Protein AF-A0A1Q6QEI1-F1 (afdb_monomer)

Foldseek 3Di:
DVVVVVVVVVVVVVVVVVVVVVQVVVLVVLLVVLLVVLVVLLVPQDAPPLLVVQSVVLSVQLNVQLVPQPGNVSNVVSSVSSSVSNVVSSVLQQLLPLAPPQDPPDPLRNLVSVCVSLVLADAPDSHHNQQQDFAFQLSLLLSLCVVVVNDDQPFAAQAPPQDPPDSSRSSVSVCVVLVLDDQPDSHHNRRRDFAFQLNNLLSVLSSCVSVVHDLPFFDDLPQAPCLVVRDPSSNSSVRSCVRLVLDDAPDSRHNRRGHTDGNSNSSSSVVSSVVSD

Mean predicted aligned error: 8.14 Å

Radius of gyration: 28.68 Å; Cα contacts (8 Å, |Δi|>4): 366; chains: 1; bounding box: 85×40×88 Å

Sequence (277 aa):
MAQYLADAQEAAKRAEEAQKAAEAAELGAAKFYALTELANYAASAACPEHQQEAMAEAVDAGKAAIEQAADKEAVLAALETAKEAIDAVVAAGCASERFTDVAPDAWYHEAIDYVLVHGLMEGTSATTFAPEAKMTRGQMVTVLYRMEQEPEITQESTFTDLEAGRYYEKAVHWAAANGIVQGRSDAIFDPNGFVTRQDLVTILFRYAGFKGYDVTARTDLSGYTDQAKLSGYATNAMSWAVAQGIVQGTTATTLAPGSYARRCELAKVFMEFLKQV

Secondary structure (DSSP, 8-state):
-HHHHHHHHHHHHHHHHHHHHHHHHHHHHHHHHHHHHHHHHHHHS---GGGHHHHHHHHHHHHHHHHH-SSHHHHHHHHHHHHHHHHHHHHHH-TTTT-TT--TTSTTHHHHHHHHHTTS---SSSS---TTSBPBHHHHHHHHHHHTT-----S----S---TT-TTHHHHHHHHHTTS---SSSS---TTSBPBHHHHHHHHHHHHHHHT---------TTSTTGGGS-GGGHHHHHHHHHTTSS--SBTTB--TTSBPBHHHHHHHHHHHHH--

Structure (mmCIF, N/CA/C/O backbone):
data_AF-A0A1Q6QEI1-F1
#
_entry.id   AF-A0A1Q6QEI1-F1
#
loop_
_atom_site.group_PDB
_atom_site.id
_atom_site.type_symbol
_atom_site.label_atom_id
_atom_site.label_alt_id
_atom_site.label_comp_id
_atom_site.label_asym_id
_atom_site.label_entity_id
_atom_site.label_seq_id
_atom_site.pdbx_PDB_ins_code
_atom_site.Cartn_x
_atom_site.Cartn_y
_atom_site.Cartn_z
_atom_site.occupancy
_atom_site.B_iso_or_equiv
_atom_site.auth_seq_id
_atom_site.auth_comp_id
_atom_site.auth_asym_id
_atom_site.auth_atom_id
_atom_site.pdbx_PDB_model_num
ATOM 1 N N . MET A 1 1 ? -57.562 -1.670 57.998 1.00 71.88 1 MET A N 1
ATOM 2 C CA . MET A 1 1 ? -56.105 -1.903 58.128 1.00 71.88 1 MET A CA 1
ATOM 3 C C . MET A 1 1 ? -55.577 -2.835 57.039 1.00 71.88 1 MET A C 1
ATOM 5 O O . MET A 1 1 ? -54.630 -2.450 56.378 1.00 71.88 1 MET A O 1
ATOM 9 N N . ALA A 1 2 ? -56.218 -3.985 56.779 1.00 80.81 2 ALA A N 1
ATOM 10 C CA . ALA A 1 2 ? -55.824 -4.894 55.689 1.00 80.81 2 ALA A CA 1
ATOM 11 C C . ALA A 1 2 ? -55.929 -4.275 54.276 1.00 80.81 2 ALA A C 1
ATOM 13 O O . ALA A 1 2 ? -54.985 -4.381 53.506 1.00 80.81 2 ALA A O 1
ATOM 14 N N . GLN A 1 3 ? -57.022 -3.560 53.972 1.00 83.50 3 GLN A N 1
ATOM 15 C CA . GLN A 1 3 ? -57.207 -2.870 52.681 1.00 83.50 3 GLN A CA 1
ATOM 16 C C . GLN A 1 3 ? -56.102 -1.833 52.413 1.00 83.50 3 GLN A C 1
ATOM 18 O O . GLN A 1 3 ? -55.479 -1.838 51.365 1.00 83.50 3 GLN A O 1
ATOM 23 N N . TYR A 1 4 ? -55.791 -1.016 53.423 1.00 83.56 4 TYR A N 1
ATOM 24 C CA . TYR A 1 4 ? -54.754 0.016 53.349 1.00 83.56 4 TYR A CA 1
ATOM 25 C C . TYR A 1 4 ? -53.353 -0.556 53.072 1.00 83.56 4 TYR A C 1
ATOM 27 O O . TYR A 1 4 ? -52.574 0.039 52.337 1.00 83.56 4 TYR A O 1
ATOM 35 N N . LEU A 1 5 ? -53.032 -1.720 53.648 1.00 86.19 5 LEU A N 1
ATOM 36 C CA . LEU A 1 5 ? -51.770 -2.418 53.387 1.00 86.19 5 LEU A CA 1
ATOM 37 C C . LEU A 1 5 ? -51.693 -2.954 51.949 1.00 86.19 5 LEU A C 1
ATOM 39 O O . LEU A 1 5 ? -50.640 -2.840 51.330 1.00 86.19 5 LEU A O 1
ATOM 43 N N . ALA A 1 6 ? -52.791 -3.497 51.417 1.00 89.56 6 ALA A N 1
ATOM 44 C CA . ALA A 1 6 ? -52.854 -3.984 50.039 1.00 89.56 6 ALA A CA 1
ATOM 45 C C . ALA A 1 6 ? -52.732 -2.835 49.020 1.00 89.56 6 ALA A C 1
ATOM 47 O O . ALA A 1 6 ? -51.921 -2.916 48.099 1.00 89.56 6 ALA A O 1
ATOM 48 N N . ASP A 1 7 ? -53.454 -1.733 49.243 1.00 91.44 7 ASP A N 1
ATOM 49 C CA . ASP A 1 7 ? -53.396 -0.543 48.386 1.00 91.44 7 ASP A CA 1
ATOM 50 C C . ASP A 1 7 ? -51.980 0.075 48.380 1.00 91.44 7 ASP A C 1
ATOM 52 O O . ASP A 1 7 ? -51.473 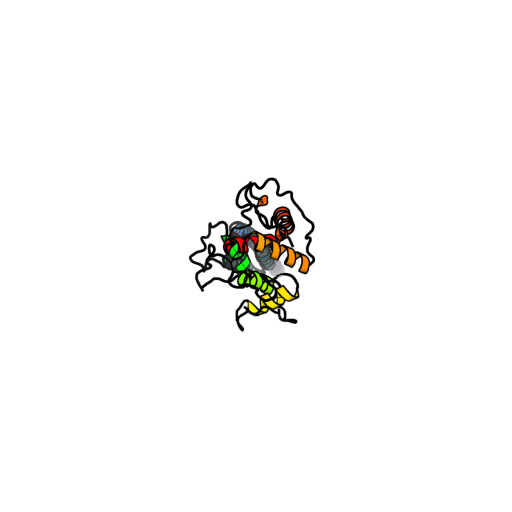0.490 47.336 1.00 91.44 7 ASP A O 1
ATOM 56 N N . ALA A 1 8 ? -51.298 0.085 49.534 1.00 87.62 8 ALA A N 1
ATOM 57 C CA . ALA A 1 8 ? -49.917 0.559 49.652 1.00 87.62 8 ALA A CA 1
ATOM 58 C C . ALA A 1 8 ? -48.906 -0.343 48.916 1.00 87.62 8 ALA A C 1
ATOM 60 O O . ALA A 1 8 ? -47.972 0.165 48.293 1.00 87.62 8 ALA A O 1
ATOM 61 N N . GLN A 1 9 ? -49.088 -1.668 48.952 1.00 91.12 9 GLN A N 1
ATOM 62 C CA . GLN A 1 9 ? -48.247 -2.617 48.211 1.00 91.12 9 GLN A CA 1
ATOM 63 C C . GLN A 1 9 ? -48.426 -2.478 46.695 1.00 91.12 9 GLN A C 1
ATOM 65 O O . GLN A 1 9 ? -47.446 -2.512 45.950 1.00 91.12 9 GLN A O 1
ATOM 70 N N . GLU A 1 10 ? -49.659 -2.283 46.229 1.00 91.06 10 GLU A N 1
ATOM 71 C CA . GLU A 1 10 ? -49.936 -2.095 44.807 1.00 91.06 10 GLU A CA 1
ATOM 72 C C . GLU A 1 10 ? -49.386 -0.758 44.286 1.00 91.06 10 GLU A C 1
ATOM 74 O O . GLU A 1 10 ? -48.797 -0.712 43.204 1.00 91.06 10 GLU A O 1
ATOM 79 N N . ALA A 1 11 ? -49.490 0.316 45.075 1.00 89.44 11 ALA A N 1
ATOM 80 C CA . ALA A 1 11 ? -48.872 1.601 44.753 1.00 89.44 11 ALA A CA 1
ATOM 81 C C . ALA A 1 11 ? -47.336 1.507 44.666 1.00 89.44 11 ALA A C 1
ATOM 83 O O . ALA A 1 11 ? -46.748 2.061 43.738 1.00 89.44 11 ALA A O 1
ATOM 84 N N . ALA A 1 12 ? -46.691 0.770 45.579 1.00 91.44 12 ALA A N 1
ATOM 85 C CA . ALA A 1 12 ? -45.245 0.543 45.547 1.00 91.44 12 ALA A CA 1
ATOM 86 C C . ALA A 1 12 ? -44.810 -0.232 44.291 1.00 91.44 12 ALA A C 1
ATOM 88 O O . ALA A 1 12 ? -43.854 0.163 43.627 1.00 91.44 12 ALA A O 1
ATOM 89 N N . LYS A 1 13 ? -45.556 -1.277 43.912 1.00 93.56 13 LYS A N 1
ATOM 90 C CA . LYS A 1 13 ? -45.292 -2.043 42.686 1.00 93.56 13 LYS A CA 1
ATOM 91 C C . LYS A 1 13 ? -45.408 -1.172 41.430 1.00 93.56 13 LYS A C 1
ATOM 93 O O . LYS A 1 13 ? -44.532 -1.214 40.574 1.00 93.56 13 LYS A O 1
ATOM 98 N N . ARG A 1 14 ? -46.456 -0.342 41.338 1.00 92.12 14 ARG A N 1
ATOM 99 C CA . ARG A 1 14 ? -46.635 0.596 40.213 1.00 92.12 14 ARG A CA 1
ATOM 100 C C . ARG A 1 14 ? -45.518 1.639 40.145 1.00 92.12 14 ARG A C 1
ATOM 102 O O . ARG A 1 14 ? -45.109 2.006 39.049 1.00 92.12 14 ARG A O 1
ATOM 109 N N . ALA A 1 15 ? -45.024 2.112 41.290 1.00 90.25 15 ALA A N 1
ATOM 110 C CA . ALA A 1 15 ? -43.899 3.044 41.340 1.00 90.25 15 ALA A CA 1
ATOM 111 C C . ALA A 1 15 ? -42.592 2.395 40.851 1.00 90.25 15 ALA A C 1
ATOM 113 O O . ALA A 1 15 ? -41.872 3.005 40.068 1.00 90.25 15 ALA A O 1
ATOM 114 N N . GLU A 1 16 ? -42.321 1.148 41.245 1.00 92.62 16 GLU A N 1
ATOM 115 C CA . GLU A 1 16 ? -41.161 0.383 40.768 1.00 92.62 16 GLU A CA 1
ATOM 116 C C . GLU A 1 16 ? -41.234 0.112 39.255 1.00 92.62 16 GLU A C 1
ATOM 118 O O . GLU A 1 16 ? -40.249 0.279 38.539 1.00 92.62 16 GLU A O 1
ATOM 123 N N . GLU A 1 17 ? -42.408 -0.267 38.741 1.00 92.75 17 GLU A N 1
ATOM 124 C CA . GLU A 1 17 ? -42.633 -0.456 37.302 1.00 92.75 17 GLU A CA 1
ATOM 125 C C . GLU A 1 17 ? -42.446 0.852 36.518 1.00 92.75 17 GLU A C 1
ATOM 127 O O . GLU A 1 17 ? -41.807 0.853 35.465 1.00 92.75 17 GLU A O 1
ATOM 132 N N . ALA A 1 18 ? -42.946 1.975 37.044 1.00 90.56 18 ALA A N 1
ATOM 133 C CA . ALA A 1 18 ? -42.763 3.292 36.439 1.00 90.56 18 ALA A CA 1
ATOM 134 C C . ALA A 1 18 ? -41.292 3.734 36.443 1.00 90.56 18 ALA A C 1
ATOM 136 O O . ALA A 1 18 ? -40.826 4.291 35.451 1.00 90.56 18 ALA A O 1
ATOM 137 N N . GLN A 1 19 ? -40.552 3.451 37.518 1.00 90.25 19 GLN A N 1
ATOM 138 C CA . GLN A 1 19 ? -39.117 3.717 37.588 1.00 90.25 19 GLN A CA 1
ATOM 139 C C . GLN A 1 19 ? -38.352 2.898 36.541 1.00 90.25 19 GLN A C 1
ATOM 141 O O . GLN A 1 19 ? -37.592 3.470 35.767 1.00 90.25 19 GLN A O 1
ATOM 146 N N . LYS A 1 20 ? -38.613 1.588 36.439 1.00 90.56 20 LYS A N 1
ATOM 147 C CA . LYS A 1 20 ? -37.989 0.728 35.415 1.00 90.56 20 LYS A CA 1
ATOM 148 C C . LYS A 1 20 ? -38.307 1.193 33.996 1.00 90.56 20 LYS A C 1
ATOM 150 O O . LYS A 1 20 ? -37.443 1.153 33.125 1.00 90.56 20 LYS A O 1
ATOM 155 N N . ALA A 1 21 ? -39.539 1.639 33.752 1.00 92.12 21 ALA A N 1
ATOM 156 C CA . ALA A 1 21 ? -39.932 2.190 32.460 1.00 92.12 21 ALA A CA 1
ATOM 157 C C . ALA A 1 21 ? -39.202 3.507 32.149 1.00 92.12 21 ALA A C 1
ATOM 159 O O . ALA A 1 21 ? -38.777 3.710 31.011 1.00 92.12 21 ALA A O 1
ATOM 160 N N . ALA A 1 22 ? -39.025 4.380 33.145 1.00 91.44 22 ALA A N 1
ATOM 161 C CA . ALA A 1 22 ? -38.260 5.615 33.001 1.00 91.44 22 ALA A CA 1
ATOM 162 C C . ALA A 1 22 ? -36.775 5.331 32.722 1.00 91.44 22 ALA A C 1
ATOM 164 O O . ALA A 1 22 ? -36.231 5.865 31.762 1.00 91.44 22 ALA A O 1
ATOM 165 N N . GLU A 1 23 ? -36.150 4.427 33.479 1.00 90.88 23 GLU A N 1
ATOM 166 C CA . GLU A 1 23 ? -34.756 4.007 33.280 1.00 90.88 23 GLU A CA 1
ATOM 167 C C . GLU A 1 23 ? -34.541 3.374 31.895 1.00 90.88 23 GLU A C 1
ATOM 169 O O . GLU A 1 23 ? -33.570 3.692 31.209 1.00 90.88 23 GLU A O 1
ATOM 174 N N . ALA A 1 24 ? -35.475 2.539 31.426 1.00 92.19 24 ALA A N 1
ATOM 175 C CA . ALA A 1 24 ? -35.419 1.961 30.083 1.00 92.19 24 ALA A CA 1
ATOM 176 C C . ALA A 1 24 ? -35.559 3.024 28.977 1.00 92.19 24 ALA A C 1
ATOM 178 O O . ALA A 1 24 ? -34.874 2.947 27.954 1.00 92.19 24 ALA A O 1
ATOM 179 N N . ALA A 1 25 ? -36.422 4.026 29.173 1.00 94.12 25 ALA A N 1
ATOM 180 C CA . ALA A 1 25 ? -36.576 5.138 28.237 1.00 94.12 25 ALA A CA 1
ATOM 181 C C . ALA A 1 25 ? -35.327 6.033 28.204 1.00 94.12 25 ALA A C 1
ATOM 183 O O . ALA A 1 25 ? -34.870 6.411 27.124 1.00 94.12 25 ALA A O 1
ATOM 184 N N . GLU A 1 26 ? -34.741 6.329 29.367 1.00 94.75 26 GLU A N 1
ATOM 185 C CA . GLU A 1 26 ? -33.483 7.071 29.472 1.00 94.75 26 GLU A CA 1
ATOM 186 C C . GLU A 1 26 ? -32.321 6.315 28.824 1.00 94.75 26 GLU A C 1
ATOM 188 O O . GLU A 1 26 ? -31.534 6.919 28.092 1.00 94.75 26 GLU A O 1
ATOM 193 N N . LEU A 1 27 ? -32.242 4.994 29.017 1.00 96.88 27 LEU A N 1
ATOM 194 C CA . LEU A 1 27 ? -31.254 4.148 28.351 1.00 96.88 27 LEU A CA 1
ATOM 195 C C . LEU A 1 27 ? -31.432 4.172 26.828 1.00 96.88 27 LEU A C 1
ATOM 197 O O . LEU A 1 27 ? -30.455 4.334 26.097 1.00 96.88 27 LEU A O 1
ATOM 201 N N . GLY A 1 28 ? -32.669 4.055 26.338 1.00 97.38 28 GLY A N 1
ATOM 202 C CA . GLY A 1 28 ? -32.974 4.155 24.909 1.00 97.38 28 GLY A CA 1
ATOM 203 C C . GLY A 1 28 ? -32.555 5.501 24.309 1.00 97.38 28 GLY A C 1
ATOM 204 O O . GLY A 1 28 ? -31.928 5.538 23.249 1.00 97.38 28 GLY A O 1
ATOM 205 N N . ALA A 1 29 ? -32.829 6.604 25.012 1.00 97.44 29 ALA A N 1
ATOM 206 C CA . ALA A 1 29 ? -32.411 7.942 24.599 1.00 97.44 29 ALA A CA 1
ATOM 207 C C . ALA A 1 29 ? -30.880 8.103 24.602 1.00 97.44 29 ALA A C 1
ATOM 209 O O . ALA A 1 29 ? -30.322 8.672 23.662 1.00 97.44 29 ALA A O 1
ATOM 210 N N . ALA A 1 30 ? -30.196 7.566 25.618 1.00 98.19 30 ALA A N 1
ATOM 211 C CA . ALA A 1 30 ? -28.738 7.584 25.698 1.00 98.19 30 ALA A CA 1
ATOM 212 C C . ALA A 1 30 ? -28.097 6.818 24.530 1.00 98.19 30 ALA A C 1
ATOM 214 O O . ALA A 1 30 ? -27.185 7.342 23.891 1.00 98.19 30 ALA A O 1
ATOM 215 N N . LYS A 1 31 ? -28.604 5.620 24.204 1.00 98.56 31 LYS A N 1
ATOM 216 C CA . LYS A 1 31 ? -28.128 4.823 23.060 1.00 98.56 31 LYS A CA 1
ATOM 217 C C . LYS A 1 31 ? -28.313 5.560 21.739 1.00 98.56 31 LYS A C 1
ATOM 219 O O . LYS A 1 31 ? -27.381 5.637 20.947 1.00 98.56 31 LYS A O 1
ATOM 224 N N . PHE A 1 32 ? -29.490 6.147 21.519 1.00 97.94 32 PHE A N 1
ATOM 225 C CA . PHE A 1 32 ? -29.770 6.911 20.302 1.00 97.94 32 PHE A CA 1
ATOM 226 C C . PHE A 1 32 ? -28.818 8.105 20.129 1.00 97.94 32 PHE A C 1
ATOM 228 O O . PHE A 1 32 ? -28.276 8.318 19.041 1.00 97.94 32 PHE A O 1
ATOM 235 N N . TYR A 1 33 ? -28.582 8.859 21.208 1.00 97.50 33 TYR A N 1
ATOM 236 C CA . TYR A 1 33 ? -27.612 9.952 21.209 1.00 97.50 33 TYR A CA 1
ATOM 237 C C . TYR A 1 33 ? -26.205 9.449 20.868 1.00 97.50 33 TYR A C 1
ATOM 239 O O . TYR A 1 33 ? -25.575 9.982 19.958 1.00 97.50 33 TYR A O 1
ATOM 247 N N . ALA A 1 34 ? -25.739 8.397 21.546 1.00 98.38 34 ALA A N 1
ATOM 248 C CA . ALA A 1 34 ? -24.397 7.861 21.350 1.00 98.38 34 ALA A CA 1
ATOM 249 C C . ALA A 1 34 ? -24.169 7.341 19.922 1.00 98.38 34 ALA A C 1
ATOM 251 O O . ALA A 1 34 ? -23.137 7.636 19.330 1.00 98.38 34 ALA A O 1
ATOM 252 N N . LEU A 1 35 ? -25.141 6.640 19.329 1.00 98.38 35 LEU A N 1
ATOM 253 C CA . LEU A 1 35 ? -25.048 6.182 17.936 1.00 98.38 35 LEU A CA 1
ATOM 254 C C . LEU A 1 35 ? -24.974 7.352 16.943 1.00 98.38 35 LEU A C 1
ATOM 256 O O . LEU A 1 35 ? -24.213 7.296 15.978 1.00 98.38 35 LEU A O 1
ATOM 260 N N . THR A 1 36 ? -25.742 8.419 17.185 1.00 97.62 36 THR A N 1
ATOM 261 C CA . THR A 1 36 ? -25.719 9.630 16.346 1.00 97.62 36 THR A CA 1
ATOM 262 C C . THR A 1 36 ? -24.375 10.347 16.450 1.00 97.62 36 THR A C 1
ATOM 264 O O . THR A 1 36 ? -23.789 10.735 15.442 1.00 97.62 36 THR A O 1
ATOM 267 N N . GLU A 1 37 ? -23.872 10.499 17.672 1.00 97.56 37 GLU A N 1
ATOM 268 C CA . GLU A 1 37 ? -22.582 11.123 17.949 1.00 97.56 37 GLU A CA 1
ATOM 269 C C . GLU A 1 37 ? -21.427 10.324 17.334 1.00 97.56 37 GLU A C 1
ATOM 271 O O . GLU A 1 37 ? -20.564 10.908 16.684 1.00 97.56 37 GLU A O 1
ATOM 276 N N . LEU A 1 38 ? -21.444 8.992 17.453 1.00 97.25 38 LEU A N 1
ATOM 277 C CA . LEU A 1 38 ? -20.453 8.116 16.828 1.00 97.25 38 LEU A CA 1
ATOM 278 C C . LEU A 1 38 ? -20.452 8.258 15.299 1.00 97.25 38 LEU A C 1
ATOM 280 O O . LEU A 1 38 ? -19.388 8.366 14.693 1.00 97.25 38 LEU A O 1
ATOM 284 N N . ALA A 1 39 ? -21.631 8.301 14.672 1.00 94.31 39 ALA A N 1
ATOM 285 C CA . ALA A 1 39 ? -21.745 8.476 13.226 1.00 94.31 39 ALA A CA 1
ATOM 286 C C . ALA A 1 39 ? -21.184 9.830 12.757 1.00 94.31 39 ALA A C 1
ATOM 288 O O . ALA A 1 39 ? -20.455 9.884 11.768 1.00 94.31 39 ALA A O 1
ATOM 289 N N . ASN A 1 40 ? -21.483 10.914 13.480 1.00 93.06 40 ASN A N 1
ATOM 290 C CA . ASN A 1 40 ? -20.940 12.240 13.178 1.00 93.06 40 ASN A CA 1
ATOM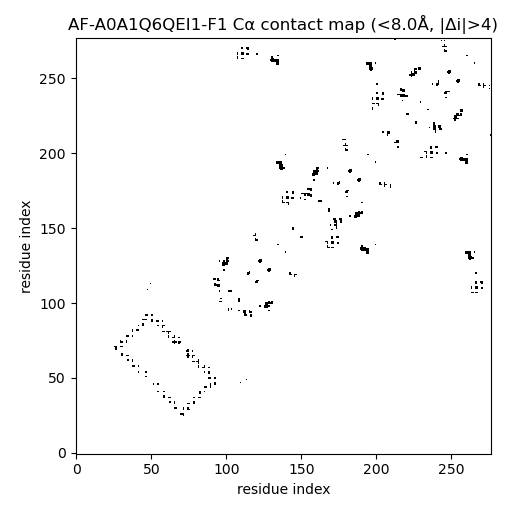 291 C C . ASN A 1 40 ? -19.421 12.287 13.364 1.00 93.06 40 ASN A C 1
ATOM 293 O O . ASN A 1 40 ? -18.714 12.851 12.530 1.00 93.06 40 ASN A O 1
ATOM 297 N N . TYR A 1 41 ? -18.927 11.678 14.441 1.00 92.44 41 TYR A N 1
ATOM 298 C CA . TYR A 1 41 ? -17.505 11.619 14.744 1.00 92.44 41 TYR A CA 1
ATOM 299 C C . TYR A 1 41 ? -16.736 10.881 13.641 1.00 92.44 41 TYR A C 1
ATOM 301 O O . TYR A 1 41 ? -15.808 11.445 13.061 1.00 92.44 41 TYR A O 1
ATOM 309 N N . ALA A 1 42 ? -17.199 9.689 13.253 1.00 88.88 42 ALA A N 1
ATOM 310 C CA . ALA A 1 42 ? -16.624 8.917 12.153 1.00 88.88 42 ALA A CA 1
ATOM 311 C C . ALA A 1 42 ? -16.661 9.670 10.812 1.00 88.88 42 ALA A C 1
ATOM 313 O O . ALA A 1 42 ? -15.694 9.634 10.061 1.00 88.88 42 ALA A O 1
ATOM 314 N N . ALA A 1 43 ? -17.745 10.398 10.520 1.00 86.12 43 ALA A N 1
ATOM 315 C CA . ALA A 1 43 ? -17.852 11.201 9.299 1.00 86.12 43 ALA A CA 1
ATOM 316 C C . ALA A 1 43 ? -16.903 12.414 9.279 1.00 86.12 43 ALA A C 1
ATOM 318 O O . ALA A 1 43 ? -16.558 12.906 8.205 1.00 86.12 43 ALA A O 1
ATOM 319 N N . SER A 1 44 ? -16.505 12.918 10.451 1.00 80.25 44 SER A N 1
ATOM 320 C CA . SER A 1 44 ? -15.549 14.024 10.580 1.00 80.25 44 SER A CA 1
ATOM 321 C C . SER A 1 44 ? -14.085 13.578 10.542 1.00 80.25 44 SER A C 1
ATOM 323 O O . SER A 1 44 ? -13.208 14.394 10.255 1.00 80.25 44 SER A O 1
ATOM 325 N N . ALA A 1 45 ? -13.821 12.295 10.802 1.00 79.06 45 ALA A N 1
ATOM 326 C CA . ALA A 1 45 ? -12.491 11.717 10.729 1.00 79.06 45 ALA A CA 1
ATOM 327 C C . ALA A 1 45 ? -12.043 11.612 9.263 1.00 79.06 45 ALA A C 1
ATOM 329 O O . ALA A 1 45 ? -12.669 10.935 8.444 1.00 79.06 45 ALA A O 1
ATOM 330 N N . ALA A 1 46 ? -10.945 12.287 8.917 1.00 69.31 46 ALA A N 1
ATOM 331 C CA . ALA A 1 46 ? -10.326 12.136 7.607 1.00 69.31 46 ALA A CA 1
ATOM 332 C C . ALA A 1 46 ? -9.710 10.733 7.509 1.00 69.31 46 ALA A C 1
ATOM 334 O O . ALA A 1 46 ? -8.682 10.458 8.121 1.00 69.31 46 ALA A O 1
ATOM 335 N N . CYS A 1 47 ? -10.360 9.850 6.755 1.00 65.25 47 CYS A N 1
ATOM 336 C CA . CYS A 1 47 ? -9.949 8.464 6.578 1.00 65.25 47 CYS A CA 1
ATOM 337 C C . CYS A 1 47 ? -9.573 8.238 5.103 1.00 65.25 47 CYS A C 1
ATOM 339 O O . CYS A 1 47 ? -10.465 8.268 4.245 1.00 65.25 47 CYS A O 1
ATOM 341 N N . PRO A 1 48 ? -8.278 8.074 4.775 1.00 67.81 48 PRO A N 1
ATOM 342 C CA . PRO A 1 48 ? -7.846 7.723 3.425 1.00 67.81 48 PRO A CA 1
ATOM 343 C C . PRO A 1 48 ? -8.506 6.427 2.935 1.00 67.81 48 PRO A C 1
ATOM 345 O O . PRO A 1 48 ? -8.928 5.592 3.736 1.00 67.81 48 PRO A O 1
ATOM 348 N N . GLU A 1 49 ? -8.574 6.219 1.617 1.00 68.38 49 GLU A N 1
ATOM 349 C CA . GLU A 1 49 ? -9.334 5.101 1.031 1.00 68.38 49 GLU A CA 1
ATOM 350 C C . GLU A 1 49 ? -8.879 3.741 1.576 1.00 68.38 49 GLU A C 1
ATOM 352 O O . GLU A 1 49 ? -9.690 2.876 1.894 1.00 68.38 49 GLU A O 1
ATOM 357 N N . HIS A 1 50 ? -7.572 3.591 1.783 1.00 67.25 50 HIS A N 1
ATOM 358 C CA . HIS A 1 50 ? -6.961 2.367 2.290 1.00 67.25 50 HIS A CA 1
ATOM 359 C C . HIS A 1 50 ? -7.299 2.017 3.743 1.00 67.25 50 HIS A C 1
ATOM 361 O O . HIS A 1 50 ? -6.939 0.942 4.211 1.00 67.25 50 HIS A O 1
ATOM 367 N N . GLN A 1 51 ? -7.963 2.920 4.460 1.00 72.38 51 GLN A N 1
ATOM 368 C CA . GLN A 1 51 ? -8.372 2.735 5.845 1.00 72.38 51 GLN A CA 1
ATOM 369 C C . GLN A 1 51 ? -9.885 2.636 6.016 1.00 72.38 51 GLN A C 1
ATOM 371 O O . GLN A 1 51 ? -10.362 2.464 7.136 1.00 72.38 51 GLN A O 1
ATOM 376 N N . GLN A 1 52 ? -10.652 2.732 4.926 1.00 77.88 52 GLN A N 1
ATOM 377 C CA . GLN A 1 52 ? -12.113 2.704 4.987 1.00 77.88 52 GLN A CA 1
ATOM 378 C C . GLN A 1 52 ? -12.641 1.406 5.599 1.00 77.88 52 GLN A C 1
ATOM 380 O O . GLN A 1 52 ? -13.606 1.454 6.356 1.00 77.88 52 GLN A O 1
ATOM 385 N N . GLU A 1 53 ? -11.993 0.271 5.323 1.00 81.81 53 GLU A N 1
ATOM 386 C CA . GLU A 1 53 ? -12.364 -1.022 5.906 1.00 81.81 53 GLU A CA 1
ATOM 387 C C . GLU A 1 53 ? -12.116 -1.043 7.421 1.00 81.81 53 GLU A C 1
ATOM 389 O O . GLU A 1 53 ? -13.052 -1.255 8.187 1.00 81.81 53 GLU A O 1
ATOM 394 N N . ALA A 1 54 ? -10.906 -0.692 7.870 1.00 83.50 54 ALA A N 1
ATOM 395 C CA . ALA A 1 54 ? -10.576 -0.611 9.297 1.00 83.50 54 ALA A CA 1
ATOM 396 C C . ALA A 1 54 ? -11.456 0.406 10.052 1.00 83.50 54 ALA A C 1
ATOM 398 O O . ALA A 1 54 ? -11.857 0.176 11.193 1.00 83.50 54 ALA A O 1
ATOM 399 N N . MET A 1 55 ? -11.799 1.525 9.409 1.00 89.00 55 MET A N 1
ATOM 400 C CA . MET A 1 55 ? -12.723 2.521 9.950 1.00 89.00 55 MET A CA 1
ATOM 401 C C . MET A 1 55 ? -14.140 1.960 10.076 1.00 89.00 55 MET A C 1
ATOM 403 O O . MET A 1 55 ? -14.786 2.154 11.105 1.00 89.00 55 MET A O 1
ATOM 407 N N . ALA A 1 56 ? -14.630 1.255 9.053 1.00 90.56 56 ALA A N 1
ATOM 408 C CA . ALA A 1 56 ? -15.942 0.621 9.087 1.00 90.56 56 ALA A CA 1
ATOM 409 C C . ALA A 1 56 ? -16.023 -0.424 10.210 1.00 90.56 56 ALA A C 1
ATOM 411 O O . ALA A 1 56 ? -16.982 -0.410 10.980 1.00 90.56 56 ALA A O 1
ATOM 412 N N . GLU A 1 57 ? -14.988 -1.253 10.368 1.00 91.00 57 GLU A N 1
ATOM 413 C CA . GLU A 1 57 ? -14.893 -2.228 11.457 1.00 91.00 57 GLU A CA 1
ATOM 414 C C . GLU A 1 57 ? -14.909 -1.562 12.840 1.00 91.00 57 GLU A C 1
ATOM 416 O O . GLU A 1 57 ? -15.670 -1.983 13.715 1.00 91.00 57 GLU A O 1
ATOM 421 N N . ALA A 1 58 ? -14.128 -0.494 13.042 1.00 93.19 58 ALA A N 1
ATOM 422 C CA . ALA A 1 58 ? -14.101 0.247 14.304 1.00 93.19 58 ALA A CA 1
ATOM 423 C C . ALA A 1 58 ? -15.467 0.878 14.633 1.00 93.19 58 ALA A C 1
ATOM 425 O O . ALA A 1 58 ? -15.949 0.789 15.767 1.00 93.19 58 ALA A O 1
ATOM 426 N N . VAL A 1 59 ? -16.125 1.471 13.633 1.00 95.25 59 VAL A N 1
ATOM 427 C CA . VAL A 1 59 ? -17.462 2.062 13.775 1.00 95.25 59 VAL A CA 1
ATOM 428 C C . VAL A 1 59 ? -18.506 0.996 14.103 1.00 95.25 59 VAL A C 1
ATOM 430 O O . VAL A 1 59 ? -19.327 1.202 14.998 1.00 95.25 59 VAL A O 1
ATOM 433 N N . ASP A 1 60 ? -18.494 -0.142 13.411 1.00 97.31 60 ASP A N 1
ATOM 434 C CA . ASP A 1 60 ? -19.472 -1.208 13.629 1.00 97.31 60 ASP A CA 1
ATOM 435 C C . ASP A 1 60 ? -19.272 -1.904 14.981 1.00 97.31 60 ASP A C 1
ATOM 437 O O . ASP A 1 60 ? -20.253 -2.166 15.685 1.00 97.31 60 ASP A O 1
ATOM 441 N N . ALA A 1 61 ? -18.023 -2.094 15.415 1.00 96.50 61 ALA A N 1
ATOM 442 C CA . ALA A 1 61 ? -17.713 -2.544 16.769 1.00 96.50 61 ALA A CA 1
ATOM 443 C C . ALA A 1 61 ? -18.238 -1.559 17.831 1.00 96.50 61 ALA A C 1
ATOM 445 O O . ALA A 1 61 ? -18.863 -1.973 18.811 1.00 96.50 61 ALA A O 1
ATOM 446 N N . GLY A 1 62 ? -18.054 -0.251 17.613 1.00 97.81 62 GLY A N 1
ATOM 447 C CA . GLY A 1 62 ? -18.565 0.799 18.495 1.00 97.81 62 GLY A CA 1
ATOM 448 C C . GLY A 1 62 ? -20.093 0.811 18.598 1.00 97.81 62 GLY A C 1
ATOM 449 O O . GLY A 1 62 ? -20.642 0.856 19.703 1.00 97.81 62 GLY A O 1
ATOM 450 N N . LYS A 1 63 ? -20.798 0.694 17.464 1.00 98.25 63 LYS A N 1
ATOM 451 C CA . LYS A 1 63 ? -22.267 0.574 17.441 1.00 98.25 63 LYS A CA 1
ATOM 452 C C . LYS A 1 63 ? -22.734 -0.641 18.239 1.00 98.25 63 LYS A C 1
ATOM 454 O O . LYS A 1 63 ? -23.613 -0.506 19.088 1.00 98.25 63 LYS A O 1
ATOM 459 N N . ALA A 1 64 ? -22.116 -1.802 18.013 1.00 98.25 64 ALA A N 1
ATOM 460 C CA . ALA A 1 64 ? -22.461 -3.030 18.721 1.00 98.25 64 ALA A CA 1
ATOM 461 C C . ALA A 1 64 ? -22.264 -2.893 20.243 1.00 98.25 64 ALA A C 1
ATOM 463 O O . ALA A 1 64 ? -23.117 -3.334 21.015 1.00 98.25 64 ALA A O 1
ATOM 464 N N . ALA A 1 65 ? -21.184 -2.240 20.687 1.00 98.19 65 ALA A N 1
ATOM 465 C CA . ALA A 1 65 ? -20.931 -1.987 22.106 1.00 98.19 65 ALA A CA 1
ATOM 466 C C . ALA A 1 65 ? -21.984 -1.050 22.733 1.00 98.19 65 ALA A C 1
ATOM 468 O O . ALA A 1 65 ? -22.505 -1.342 23.812 1.00 98.19 65 ALA A O 1
ATOM 469 N N . ILE A 1 66 ? -22.359 0.034 22.041 1.00 98.44 66 ILE A N 1
ATOM 470 C CA . ILE A 1 66 ? -23.413 0.964 22.485 1.00 98.44 66 ILE A CA 1
ATOM 471 C C . ILE A 1 66 ? -24.766 0.248 22.598 1.00 98.44 66 ILE A C 1
ATOM 473 O O . ILE A 1 66 ? -25.503 0.436 23.570 1.00 98.44 66 ILE A O 1
ATOM 477 N N . GLU A 1 67 ? -25.103 -0.602 21.628 1.00 97.69 67 GLU A N 1
ATOM 478 C CA . GLU A 1 67 ? -26.349 -1.372 21.639 1.00 97.69 67 GLU A CA 1
ATOM 479 C C . GLU A 1 67 ? -26.403 -2.384 22.792 1.00 97.69 67 GLU A C 1
ATOM 481 O O . GLU A 1 67 ? -27.467 -2.568 23.392 1.00 97.69 67 GLU A O 1
ATOM 486 N N . GLN A 1 68 ? -25.269 -2.988 23.154 1.00 97.56 68 GLN A N 1
ATOM 487 C CA . GLN A 1 68 ? -25.164 -3.977 24.234 1.00 97.56 68 GLN A CA 1
ATOM 488 C C . GLN A 1 68 ? -25.079 -3.369 25.642 1.00 97.56 68 GLN A C 1
ATOM 490 O O . GLN A 1 68 ? -25.319 -4.078 26.620 1.00 97.56 68 GLN A O 1
ATOM 495 N N . ALA A 1 69 ? -24.783 -2.074 25.773 1.00 98.00 69 ALA A N 1
ATOM 496 C CA . ALA A 1 69 ? -24.649 -1.410 27.068 1.00 98.00 69 ALA A CA 1
ATOM 497 C C . ALA A 1 69 ? -25.920 -1.538 27.938 1.00 98.00 69 ALA A C 1
ATOM 499 O O . ALA A 1 69 ? -27.047 -1.327 27.470 1.00 98.00 69 ALA A O 1
ATOM 500 N N . ALA A 1 70 ? -25.730 -1.892 29.213 1.00 96.31 70 ALA A N 1
ATOM 501 C CA . ALA A 1 70 ? -26.811 -2.203 30.154 1.00 96.31 70 ALA A CA 1
ATOM 502 C C . ALA A 1 70 ? -27.411 -0.964 30.837 1.00 96.31 70 ALA A C 1
ATOM 504 O O . ALA A 1 70 ? -28.553 -1.000 31.290 1.00 96.31 70 ALA A O 1
ATOM 505 N N . ASP A 1 71 ? -26.653 0.128 30.891 1.00 95.94 71 ASP A N 1
ATOM 506 C CA . ASP A 1 71 ? -27.031 1.377 31.537 1.00 95.94 71 ASP A CA 1
ATOM 507 C C . ASP A 1 71 ? -26.389 2.576 30.821 1.00 95.94 71 ASP A C 1
ATOM 509 O O . ASP A 1 71 ? -25.604 2.437 29.878 1.00 95.94 71 ASP A O 1
ATOM 513 N N . LYS A 1 72 ? -26.770 3.783 31.244 1.00 96.12 72 LYS A N 1
ATOM 514 C CA . LYS A 1 72 ? -26.314 5.036 30.634 1.00 96.12 72 LYS A CA 1
ATOM 515 C C . LYS A 1 72 ? -24.803 5.245 30.769 1.00 96.12 72 LYS A C 1
ATOM 517 O O . LYS A 1 72 ? -24.199 5.825 29.871 1.00 96.12 72 LYS A O 1
ATOM 522 N N . GLU A 1 73 ? -24.208 4.815 31.875 1.00 96.38 73 GLU A N 1
ATOM 523 C CA . GLU A 1 73 ? -22.772 4.964 32.112 1.00 96.38 73 GLU A CA 1
ATOM 524 C C . GLU A 1 73 ? -21.987 4.077 31.140 1.00 96.38 73 GLU A C 1
ATOM 526 O O . GLU A 1 73 ? -21.085 4.559 30.456 1.00 96.38 73 GLU A O 1
ATOM 531 N N . ALA A 1 74 ? -22.423 2.828 30.970 1.00 97.81 74 ALA A N 1
ATOM 532 C CA . ALA A 1 74 ? -21.879 1.899 29.991 1.00 97.81 74 ALA A CA 1
ATOM 533 C C . ALA A 1 74 ? -22.048 2.399 28.545 1.00 97.81 74 ALA A C 1
ATOM 535 O O . ALA A 1 74 ? -21.150 2.199 27.731 1.00 97.81 74 ALA A O 1
ATOM 536 N N . VAL A 1 75 ? -23.153 3.083 28.214 1.00 98.56 75 VAL A N 1
ATOM 537 C CA . VAL A 1 75 ? -23.338 3.704 26.886 1.00 98.56 75 VAL A CA 1
ATOM 538 C C . VAL A 1 75 ? -22.287 4.783 26.626 1.00 98.56 75 VAL A C 1
ATOM 540 O O . VAL A 1 75 ? -21.704 4.819 25.544 1.00 98.56 75 VAL A O 1
ATOM 543 N N . LEU A 1 76 ? -22.041 5.664 27.600 1.00 97.50 76 LEU A N 1
ATOM 544 C CA . LEU A 1 76 ? -21.050 6.734 27.459 1.00 97.50 76 LEU A CA 1
ATOM 545 C C . LEU A 1 76 ? -19.627 6.171 27.389 1.00 97.50 76 LEU A C 1
ATOM 547 O O . LEU A 1 76 ? -18.848 6.611 26.550 1.00 97.50 76 LEU A O 1
ATOM 551 N N . ALA A 1 77 ? -19.310 5.162 28.202 1.00 98.00 77 ALA A N 1
ATOM 552 C CA . ALA A 1 77 ? -18.026 4.471 28.134 1.00 98.00 77 ALA A CA 1
ATOM 553 C C . ALA A 1 77 ? -17.811 3.799 26.766 1.00 98.00 77 ALA A C 1
ATOM 555 O O . ALA A 1 77 ? -16.751 3.957 26.167 1.00 98.00 77 ALA A O 1
ATOM 556 N N . ALA A 1 78 ? -18.831 3.112 26.235 1.00 98.38 78 ALA A N 1
ATOM 557 C CA . ALA A 1 78 ? -18.768 2.488 24.914 1.00 98.38 78 ALA A CA 1
ATOM 558 C C . ALA A 1 78 ? -18.559 3.516 23.789 1.00 98.38 78 ALA A C 1
ATOM 560 O O . ALA A 1 78 ? -17.805 3.250 22.855 1.00 98.38 78 ALA A O 1
ATOM 561 N N . LEU A 1 79 ? -19.191 4.692 23.885 1.00 98.12 79 LEU A N 1
ATOM 562 C CA . LEU A 1 79 ? -18.982 5.786 22.937 1.00 98.12 79 LEU A CA 1
ATOM 563 C C . LEU A 1 79 ? -17.537 6.299 22.960 1.00 98.12 79 LEU A C 1
ATOM 565 O O . LEU A 1 79 ? -16.948 6.457 21.895 1.00 98.12 79 LEU A O 1
ATOM 569 N N . GLU A 1 80 ? -16.965 6.548 24.139 1.00 97.62 80 GLU A N 1
ATOM 570 C CA . GLU A 1 80 ? -15.579 7.025 24.244 1.00 97.62 80 GLU A CA 1
ATOM 571 C C . GLU A 1 80 ? -14.582 5.980 23.730 1.00 97.62 80 GLU A C 1
ATOM 573 O O . GLU A 1 80 ? -13.729 6.304 22.910 1.00 97.62 80 GLU A O 1
ATOM 578 N N . THR A 1 81 ? -14.750 4.702 24.085 1.00 97.44 81 THR A N 1
ATOM 579 C CA . THR A 1 81 ? -13.918 3.620 23.529 1.00 97.44 81 THR A CA 1
ATOM 580 C C . THR A 1 81 ? -14.031 3.525 22.005 1.00 97.44 81 THR A C 1
ATOM 582 O O . THR A 1 81 ? -13.035 3.292 21.323 1.00 97.44 81 THR A O 1
ATOM 585 N N . ALA A 1 82 ? -15.227 3.723 21.442 1.00 97.25 82 ALA A N 1
ATOM 586 C CA . ALA A 1 82 ? -15.411 3.733 19.993 1.00 97.25 82 ALA A CA 1
ATOM 587 C C . ALA A 1 82 ? -14.690 4.917 19.322 1.00 97.25 82 ALA A C 1
ATOM 589 O O . ALA A 1 82 ? -14.102 4.743 18.255 1.00 97.25 82 ALA A O 1
ATOM 590 N N . LYS A 1 83 ? -14.692 6.101 19.949 1.00 96.38 83 LYS A N 1
ATOM 591 C CA . LYS A 1 83 ? -13.945 7.277 19.469 1.00 96.38 83 LYS A CA 1
ATOM 592 C C . LYS A 1 83 ? -12.434 7.044 19.513 1.00 96.38 83 LYS A C 1
ATOM 594 O O . LYS A 1 83 ? -11.766 7.278 18.514 1.00 96.38 83 LYS A O 1
ATOM 599 N N . GLU A 1 84 ? -11.916 6.486 20.606 1.00 94.19 84 GLU A N 1
ATOM 600 C CA . GLU A 1 84 ? -10.497 6.118 20.726 1.00 94.19 84 GLU A CA 1
ATOM 601 C C . GLU A 1 84 ? -10.070 5.085 19.669 1.00 94.19 84 GLU A C 1
ATOM 603 O O . GLU A 1 84 ? -8.972 5.170 19.119 1.00 94.19 84 GLU A O 1
ATOM 608 N N . ALA A 1 85 ? -10.938 4.120 19.341 1.00 92.25 85 ALA A N 1
ATOM 609 C CA . ALA A 1 85 ? -10.675 3.150 18.279 1.00 92.25 85 ALA A CA 1
ATOM 610 C C . ALA A 1 85 ? -10.622 3.812 16.890 1.00 92.25 85 ALA A C 1
ATOM 612 O O . ALA A 1 85 ? -9.743 3.489 16.092 1.00 92.25 85 ALA A O 1
ATOM 613 N N . ILE A 1 86 ? -11.520 4.762 16.613 1.00 90.56 86 ILE A N 1
ATOM 614 C CA . ILE A 1 86 ? -11.502 5.571 15.385 1.00 90.56 86 ILE A CA 1
ATOM 615 C C . ILE A 1 86 ? -10.208 6.391 15.298 1.00 90.56 86 ILE A C 1
ATOM 617 O O . ILE A 1 86 ? -9.541 6.362 14.265 1.00 90.56 86 ILE A O 1
ATOM 621 N N . ASP A 1 87 ? -9.809 7.060 16.382 1.00 89.12 87 ASP A N 1
ATOM 622 C CA . ASP A 1 87 ? -8.553 7.817 16.446 1.00 89.12 87 ASP A CA 1
ATOM 623 C C . ASP A 1 87 ? -7.334 6.920 16.210 1.00 89.12 87 ASP A C 1
ATOM 625 O O . ASP A 1 87 ? -6.403 7.305 15.502 1.00 89.12 87 ASP A O 1
ATOM 629 N N . ALA A 1 88 ? -7.346 5.695 16.743 1.00 85.56 88 ALA A N 1
ATOM 630 C CA . ALA A 1 88 ? -6.288 4.721 16.508 1.00 85.56 88 ALA A CA 1
ATOM 631 C C . ALA A 1 88 ? -6.209 4.289 15.034 1.00 85.56 88 ALA A C 1
ATOM 633 O O . ALA A 1 88 ? -5.104 4.145 14.509 1.00 85.56 88 ALA A O 1
ATOM 634 N N . VAL A 1 89 ? -7.351 4.124 14.352 1.00 83.81 89 VAL A N 1
ATOM 635 C CA . VAL A 1 89 ? -7.383 3.855 12.904 1.00 83.81 89 VAL A CA 1
ATOM 636 C C . VAL A 1 89 ? -6.769 5.026 12.142 1.00 83.81 89 VAL A C 1
ATOM 638 O O . VAL A 1 89 ? -5.849 4.810 11.357 1.00 83.81 89 VAL A O 1
ATOM 641 N N . VAL A 1 90 ? -7.198 6.260 12.414 1.00 80.00 90 VAL A N 1
ATOM 642 C CA . VAL A 1 90 ? -6.661 7.459 11.744 1.00 80.00 90 VAL A CA 1
ATOM 643 C C . VAL A 1 90 ? -5.154 7.602 11.985 1.00 80.00 90 VAL A C 1
ATOM 645 O O . VAL A 1 90 ? -4.389 7.809 11.043 1.00 80.00 90 VAL A O 1
ATOM 648 N N . ALA A 1 91 ? -4.700 7.431 13.228 1.00 76.00 91 ALA A N 1
ATOM 649 C CA . ALA A 1 91 ? -3.285 7.512 13.582 1.00 76.00 91 ALA A CA 1
ATOM 650 C C . ALA A 1 91 ? -2.450 6.414 12.905 1.00 76.00 91 ALA A C 1
ATOM 652 O O . ALA A 1 91 ? -1.347 6.680 12.429 1.00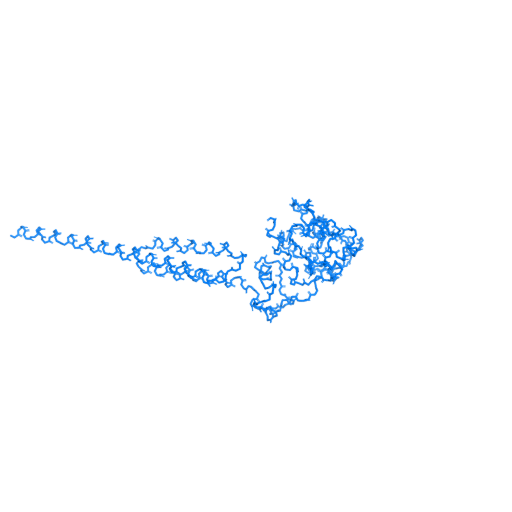 76.00 91 ALA A O 1
ATOM 653 N N . ALA A 1 92 ? -2.979 5.190 12.800 1.00 71.81 92 ALA A N 1
ATOM 654 C CA . ALA A 1 92 ? -2.324 4.108 12.065 1.00 71.81 92 ALA A CA 1
ATOM 655 C C . ALA A 1 92 ? -2.196 4.413 10.561 1.00 71.81 92 ALA A C 1
ATOM 657 O O . ALA A 1 92 ? -1.312 3.871 9.900 1.00 71.81 92 ALA A O 1
ATOM 658 N N . GLY A 1 93 ? -3.050 5.289 10.033 1.00 69.19 93 GLY A N 1
ATOM 659 C CA . GLY A 1 93 ? -3.075 5.691 8.629 1.00 69.19 93 GLY A CA 1
ATOM 660 C C . GLY A 1 93 ? -2.096 6.757 8.246 1.00 69.19 93 GLY A C 1
ATOM 661 O O . GLY A 1 93 ? -1.744 6.849 7.083 1.00 69.19 93 GLY A O 1
ATOM 662 N N . CYS A 1 94 ? -1.628 7.542 9.208 1.00 77.31 94 CYS A N 1
ATOM 663 C CA . CYS A 1 94 ? -0.621 8.565 8.981 1.00 77.31 94 CYS A CA 1
ATOM 664 C C . CYS A 1 94 ? 0.771 8.008 9.306 1.00 77.31 94 CYS A C 1
ATOM 666 O O . CYS A 1 94 ? 1.569 8.622 10.015 1.00 77.31 94 CYS A O 1
ATOM 668 N N . ALA A 1 95 ? 1.083 6.803 8.817 1.00 83.44 95 ALA A N 1
ATOM 669 C CA . ALA A 1 95 ? 2.369 6.151 9.072 1.00 83.44 95 ALA A CA 1
ATOM 670 C C . ALA A 1 95 ? 3.566 7.011 8.616 1.00 83.44 95 ALA A C 1
ATOM 672 O O . ALA A 1 95 ? 4.693 6.838 9.102 1.00 83.44 95 ALA A O 1
ATOM 673 N N . SER A 1 96 ? 3.329 7.937 7.685 1.00 87.75 96 SER A N 1
ATOM 674 C CA . SER A 1 96 ? 4.299 8.900 7.190 1.00 87.75 96 SER A CA 1
ATOM 675 C C . SER A 1 96 ? 4.485 10.148 8.058 1.00 87.75 96 SER A C 1
ATOM 677 O O . SER A 1 96 ? 5.478 10.837 7.843 1.00 87.75 96 SER A O 1
ATOM 679 N N . GLU A 1 97 ? 3.666 10.396 9.093 1.00 87.62 97 GLU A N 1
ATOM 680 C CA . GLU A 1 97 ? 3.785 11.568 9.989 1.00 87.62 97 GLU A CA 1
ATOM 681 C C . GLU A 1 97 ? 5.171 11.673 10.643 1.00 87.62 97 GLU A C 1
ATOM 683 O O . GLU A 1 97 ? 5.705 12.757 10.882 1.00 87.62 97 GLU A O 1
ATOM 688 N N . ARG A 1 98 ? 5.812 10.526 10.888 1.00 88.00 98 ARG A N 1
ATOM 689 C CA . ARG A 1 98 ? 7.175 10.473 11.435 1.00 88.00 98 ARG A CA 1
ATOM 690 C C . ARG A 1 98 ? 8.246 11.015 10.483 1.00 88.00 98 ARG A C 1
ATOM 692 O O . ARG A 1 98 ? 9.387 11.204 10.908 1.00 88.00 98 ARG A O 1
ATOM 699 N N . PHE A 1 99 ? 7.930 11.206 9.203 1.00 94.19 99 PHE A N 1
ATOM 700 C CA . PHE A 1 99 ? 8.862 11.653 8.177 1.00 94.19 99 PHE A CA 1
ATOM 701 C C . PHE A 1 99 ? 8.750 13.153 7.924 1.00 94.19 99 PHE A C 1
ATOM 703 O O . PHE A 1 99 ? 7.745 13.658 7.441 1.00 94.19 99 PHE A O 1
ATOM 710 N N . THR A 1 100 ? 9.839 13.879 8.168 1.00 94.62 100 THR A N 1
ATOM 711 C CA . THR A 1 100 ? 9.861 15.344 8.038 1.00 94.62 100 THR A CA 1
ATOM 712 C C . THR A 1 100 ? 9.841 15.828 6.585 1.00 94.62 100 THR A C 1
ATOM 714 O O . THR A 1 100 ? 9.741 17.025 6.336 1.00 94.62 100 THR A O 1
ATOM 717 N N . ASP A 1 101 ? 10.015 14.919 5.624 1.00 96.75 101 ASP A N 1
ATOM 718 C CA . ASP A 1 101 ? 10.069 15.179 4.184 1.00 96.75 101 ASP A CA 1
ATOM 719 C C . ASP A 1 101 ? 8.833 14.666 3.421 1.00 96.75 101 ASP A C 1
ATOM 721 O O . ASP A 1 101 ? 8.836 14.629 2.188 1.00 96.75 101 ASP A O 1
ATOM 725 N N . VAL A 1 102 ? 7.767 14.303 4.141 1.00 93.75 102 VAL A N 1
ATOM 726 C CA . VAL A 1 102 ? 6.466 13.931 3.576 1.00 93.75 102 VAL A CA 1
ATOM 727 C C . VAL A 1 102 ? 5.423 14.928 4.080 1.00 93.75 102 VAL A C 1
ATOM 729 O O . VAL A 1 102 ? 5.026 14.900 5.237 1.00 93.75 102 VAL A O 1
ATOM 732 N N . ALA A 1 103 ? 5.019 15.864 3.219 1.00 88.81 103 ALA A N 1
ATOM 733 C CA . ALA A 1 103 ? 4.011 16.858 3.577 1.00 88.81 103 ALA A CA 1
ATOM 734 C C . ALA A 1 103 ? 2.596 16.239 3.533 1.00 88.81 103 ALA A C 1
ATOM 736 O O . ALA A 1 103 ? 2.314 15.520 2.569 1.00 88.81 103 ALA A O 1
ATOM 737 N N . PRO A 1 104 ? 1.701 16.545 4.498 1.00 83.44 104 PRO A N 1
ATOM 738 C CA . PRO A 1 104 ? 0.323 16.033 4.538 1.00 83.44 104 PRO A CA 1
ATOM 739 C C . PRO A 1 104 ? -0.507 16.273 3.271 1.00 83.44 104 PRO A C 1
ATOM 741 O O . PRO A 1 104 ? -1.404 15.503 2.949 1.00 83.44 104 PRO A O 1
ATOM 744 N N . ASP A 1 105 ? -0.208 17.343 2.536 1.00 84.69 105 ASP A N 1
ATOM 745 C CA . ASP A 1 105 ? -0.884 17.742 1.300 1.00 84.69 105 ASP A CA 1
ATOM 746 C C . ASP A 1 105 ? -0.157 17.277 0.025 1.00 84.69 105 ASP A C 1
ATOM 748 O O . ASP A 1 105 ? -0.590 17.578 -1.093 1.00 84.69 105 ASP A O 1
ATOM 752 N N . ALA A 1 106 ? 0.946 16.533 0.154 1.00 89.94 106 ALA A N 1
ATOM 753 C CA . ALA A 1 106 ? 1.661 16.002 -0.995 1.00 89.94 106 ALA A CA 1
ATOM 754 C C . ALA A 1 106 ? 0.821 14.937 -1.715 1.00 89.94 106 ALA A C 1
ATOM 756 O O . ALA A 1 106 ? 0.277 14.024 -1.101 1.00 89.94 106 ALA A O 1
ATOM 757 N N . TRP A 1 107 ? 0.807 14.977 -3.051 1.00 91.69 107 TRP A N 1
ATOM 758 C CA . TRP A 1 107 ? 0.056 14.025 -3.890 1.00 91.69 107 TRP A CA 1
ATOM 759 C C . TRP A 1 107 ? 0.417 12.547 -3.650 1.00 91.69 107 TRP A C 1
ATOM 761 O O . TRP A 1 107 ? -0.340 11.653 -4.022 1.00 91.69 107 TRP A O 1
ATOM 771 N N . TYR A 1 108 ? 1.590 12.288 -3.068 1.00 91.94 108 TYR A N 1
ATOM 772 C CA . TYR A 1 108 ? 2.092 10.958 -2.742 1.00 91.94 108 TYR A CA 1
ATOM 773 C C . TYR A 1 108 ? 1.895 10.559 -1.274 1.00 91.94 108 TYR A C 1
ATOM 775 O O . TYR A 1 108 ? 2.277 9.446 -0.931 1.00 91.94 108 TYR A O 1
ATOM 783 N N . HIS A 1 109 ? 1.360 11.430 -0.410 1.00 90.50 109 HIS A N 1
ATOM 784 C CA . HIS A 1 109 ? 1.245 11.176 1.031 1.00 90.50 109 HIS A CA 1
ATOM 785 C C . HIS A 1 109 ? 0.491 9.874 1.311 1.00 90.50 109 HIS A C 1
ATOM 787 O O . HIS A 1 109 ? 1.064 8.936 1.854 1.00 90.50 109 HIS A O 1
ATOM 793 N N . GLU A 1 110 ? -0.742 9.770 0.806 1.00 88.69 110 GLU A N 1
ATOM 794 C CA . GLU A 1 110 ? -1.576 8.571 0.951 1.00 88.69 110 GLU A CA 1
ATOM 795 C C . GLU A 1 110 ? -0.878 7.309 0.426 1.00 88.69 110 GLU A C 1
ATOM 797 O O . GLU A 1 110 ? -0.942 6.247 1.037 1.00 88.69 110 GLU A O 1
ATOM 802 N N . ALA A 1 111 ? -0.177 7.420 -0.702 1.00 92.19 111 ALA A N 1
ATOM 803 C CA . ALA A 1 111 ? 0.537 6.287 -1.270 1.00 92.19 111 ALA A CA 1
ATOM 804 C C . ALA A 1 111 ? 1.716 5.839 -0.398 1.00 92.19 111 ALA A C 1
ATOM 806 O O . ALA A 1 111 ? 2.007 4.647 -0.328 1.00 92.19 111 ALA A O 1
ATOM 807 N N . ILE A 1 112 ? 2.405 6.782 0.246 1.00 93.69 112 ILE A N 1
ATOM 808 C CA . ILE A 1 112 ? 3.491 6.491 1.179 1.00 93.69 112 ILE A CA 1
ATOM 809 C C . ILE A 1 112 ? 2.935 5.828 2.439 1.00 93.69 112 ILE A C 1
ATOM 811 O O . ILE A 1 112 ? 3.473 4.803 2.852 1.00 93.69 112 ILE A O 1
ATOM 815 N N . ASP A 1 113 ? 1.855 6.356 3.010 1.00 90.50 113 ASP A N 1
ATOM 816 C CA . ASP A 1 113 ? 1.173 5.726 4.144 1.00 90.50 113 ASP A CA 1
ATOM 817 C C . ASP A 1 113 ? 0.783 4.285 3.827 1.00 90.50 113 ASP A C 1
ATOM 819 O O . ASP A 1 113 ? 1.136 3.368 4.569 1.00 90.50 113 ASP A O 1
ATOM 823 N N . TYR A 1 114 ? 0.166 4.075 2.660 1.00 88.94 114 TYR A N 1
ATOM 824 C CA . TYR A 1 114 ? -0.245 2.758 2.195 1.00 88.94 114 TYR A CA 1
ATOM 825 C C . TYR A 1 114 ? 0.907 1.752 2.237 1.00 88.94 114 TYR A C 1
ATOM 827 O O . TYR A 1 114 ? 0.801 0.695 2.861 1.00 88.94 114 TYR A O 1
ATOM 835 N N . VAL A 1 115 ? 2.038 2.074 1.602 1.00 91.31 115 VAL A N 1
ATOM 836 C CA . VAL A 1 115 ? 3.176 1.145 1.539 1.00 91.31 115 VAL A CA 1
ATOM 837 C C . VAL A 1 115 ? 3.882 0.959 2.882 1.00 91.31 115 VAL A C 1
ATOM 839 O O . VAL A 1 115 ? 4.542 -0.062 3.063 1.00 91.31 115 VAL A O 1
ATOM 842 N N . LEU A 1 116 ? 3.770 1.908 3.815 1.00 90.56 116 LEU A N 1
ATOM 843 C CA . LEU A 1 116 ? 4.328 1.783 5.164 1.00 90.56 116 LEU A CA 1
ATOM 844 C C . LEU A 1 116 ? 3.473 0.868 6.037 1.00 90.56 116 LEU A C 1
ATOM 846 O O . LEU A 1 116 ? 4.016 -0.031 6.675 1.00 90.56 116 LEU A O 1
ATOM 850 N N . VAL A 1 117 ? 2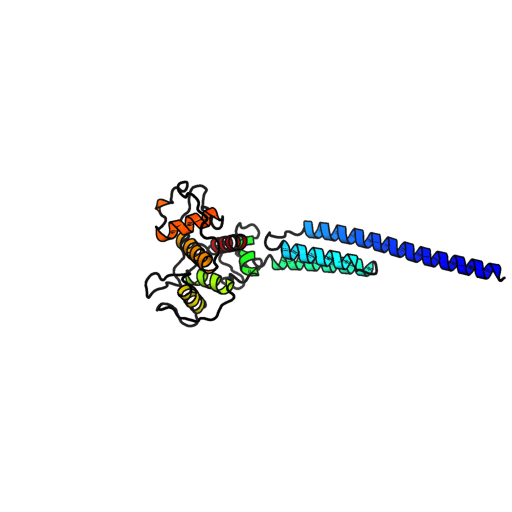.153 1.071 6.036 1.00 85.50 117 VAL A N 1
ATOM 851 C CA . VAL A 1 117 ? 1.194 0.263 6.807 1.00 85.50 117 VAL A CA 1
ATOM 852 C C . VAL A 1 117 ? 1.257 -1.204 6.385 1.00 85.50 117 VAL A C 1
ATOM 854 O O . VAL A 1 117 ? 1.240 -2.094 7.230 1.00 85.50 117 VAL A O 1
ATOM 857 N N . HIS A 1 118 ? 1.425 -1.460 5.087 1.00 83.69 118 HIS A N 1
ATOM 858 C CA . HIS A 1 118 ? 1.557 -2.814 4.545 1.00 83.69 118 HIS A CA 1
ATOM 859 C C . HIS A 1 118 ? 2.988 -3.380 4.642 1.00 83.69 118 HIS A C 1
ATOM 861 O O . HIS A 1 118 ? 3.252 -4.468 4.136 1.00 83.69 118 HIS A O 1
ATOM 867 N N . GLY A 1 119 ? 3.940 -2.654 5.246 1.00 87.62 119 GLY A N 1
ATOM 868 C CA . GLY A 1 119 ? 5.328 -3.109 5.413 1.00 87.62 119 GLY A CA 1
ATOM 869 C C . GLY A 1 119 ? 6.114 -3.265 4.104 1.00 87.62 119 GLY A C 1
ATOM 870 O O . GLY A 1 119 ? 7.156 -3.918 4.067 1.00 87.62 119 GLY A O 1
ATOM 871 N N . LEU A 1 120 ? 5.632 -2.670 3.012 1.00 90.56 120 LEU A N 1
ATOM 872 C CA . LEU A 1 120 ? 6.193 -2.817 1.670 1.00 90.56 120 LEU A CA 1
ATOM 873 C C . LEU A 1 120 ? 7.450 -1.966 1.500 1.00 90.56 120 LEU A C 1
ATOM 875 O O . LEU A 1 120 ? 8.463 -2.419 0.962 1.00 90.56 120 LEU A O 1
ATOM 879 N N . MET A 1 121 ? 7.404 -0.729 1.992 1.00 93.25 121 MET A N 1
ATOM 880 C CA . MET A 1 121 ? 8.522 0.209 1.961 1.00 93.25 121 MET A CA 1
ATOM 881 C C . MET A 1 121 ? 8.852 0.706 3.364 1.00 93.25 121 MET A C 1
ATOM 883 O O . MET A 1 121 ? 8.003 0.778 4.242 1.00 93.25 121 MET A O 1
ATOM 887 N N . GLU A 1 122 ? 10.105 1.105 3.551 1.00 91.19 122 GLU A N 1
ATOM 888 C CA . GLU A 1 122 ? 10.598 1.713 4.786 1.00 91.19 122 GLU A CA 1
ATOM 889 C C . GLU A 1 122 ? 11.251 3.057 4.472 1.00 91.19 122 GLU A C 1
ATOM 891 O O . GLU A 1 122 ? 11.686 3.301 3.339 1.00 91.19 122 GLU A O 1
ATOM 896 N N . GLY A 1 123 ? 11.347 3.925 5.479 1.00 92.44 123 GLY A N 1
ATOM 897 C CA . GLY A 1 123 ? 12.108 5.167 5.379 1.00 92.44 123 GLY A CA 1
ATOM 898 C C . GLY A 1 123 ? 13.602 4.917 5.180 1.00 92.44 123 GLY A C 1
ATOM 899 O O . GLY A 1 123 ? 14.138 3.881 5.567 1.00 92.44 123 GLY A O 1
ATOM 900 N N . THR A 1 124 ? 14.299 5.889 4.596 1.00 93.12 124 THR A N 1
ATOM 901 C CA . THR A 1 124 ? 15.768 5.869 4.507 1.00 93.12 124 THR A CA 1
ATOM 902 C C . THR A 1 124 ? 16.434 6.208 5.843 1.00 93.12 124 THR A C 1
ATOM 904 O O . THR A 1 124 ? 17.633 6.000 6.009 1.00 93.12 124 THR A O 1
ATOM 907 N N . SER A 1 125 ? 15.668 6.750 6.790 1.00 94.31 125 SER A N 1
ATOM 908 C CA . SER A 1 125 ? 16.046 6.933 8.190 1.00 94.31 125 SER A CA 1
ATOM 909 C C . SER A 1 125 ? 14.800 6.817 9.084 1.00 94.31 125 SER A C 1
ATOM 911 O O . SER A 1 125 ? 13.691 6.580 8.597 1.00 94.31 125 SER A O 1
ATOM 913 N N . ALA A 1 126 ? 14.959 7.015 10.395 1.00 90.81 126 ALA A N 1
ATOM 914 C CA . ALA A 1 126 ? 13.827 7.083 11.320 1.00 90.81 126 ALA A CA 1
ATOM 915 C C . ALA A 1 126 ? 12.841 8.221 10.979 1.00 90.81 126 ALA A C 1
ATOM 917 O O . ALA A 1 126 ? 11.642 8.055 11.198 1.00 90.81 126 ALA A O 1
ATOM 918 N N . THR A 1 127 ? 13.340 9.327 10.409 1.00 93.81 127 THR A N 1
ATOM 919 C CA . THR A 1 127 ? 12.591 10.573 10.168 1.00 93.81 127 THR A CA 1
ATOM 920 C C . THR A 1 127 ? 12.627 11.056 8.715 1.00 93.81 127 THR A C 1
ATOM 922 O O . THR A 1 127 ? 12.199 12.168 8.422 1.00 93.81 127 THR A O 1
ATOM 925 N N . THR A 1 128 ? 13.125 10.243 7.779 1.00 96.94 128 THR A N 1
ATOM 926 C CA . THR A 1 128 ? 13.211 10.592 6.351 1.00 96.94 128 THR A CA 1
ATOM 927 C C . THR A 1 128 ? 12.725 9.441 5.479 1.00 96.94 128 THR A C 1
ATOM 929 O O . THR A 1 128 ? 13.238 8.323 5.595 1.00 96.94 128 THR A O 1
ATOM 932 N N . PHE A 1 129 ? 11.789 9.713 4.569 1.00 97.00 129 PHE A N 1
ATOM 933 C CA . PHE A 1 129 ? 11.336 8.749 3.564 1.00 97.00 129 PHE A CA 1
ATOM 934 C C . PHE A 1 129 ? 12.107 8.846 2.241 1.00 97.00 129 PHE A C 1
ATOM 936 O O . PHE A 1 129 ? 12.277 7.835 1.552 1.00 97.00 129 PHE A O 1
ATOM 943 N N . ALA A 1 130 ? 12.580 10.044 1.898 1.00 97.38 130 ALA A N 1
ATOM 944 C CA . ALA A 1 130 ? 13.196 10.429 0.634 1.00 97.38 130 ALA A CA 1
ATOM 945 C C . ALA A 1 130 ? 12.280 10.201 -0.589 1.00 97.38 130 ALA A C 1
ATOM 947 O O . ALA A 1 130 ? 12.659 9.454 -1.496 1.00 97.38 130 ALA A O 1
ATOM 948 N N . PRO A 1 131 ? 11.083 10.824 -0.657 1.00 96.81 131 PRO A N 1
ATOM 949 C CA . PRO A 1 131 ? 10.096 10.561 -1.713 1.00 96.81 131 PRO A CA 1
ATOM 950 C C . PRO A 1 131 ? 10.650 10.806 -3.121 1.00 96.81 131 PRO A C 1
ATOM 952 O O . PRO A 1 131 ? 10.430 10.008 -4.029 1.00 96.81 131 PRO A O 1
ATOM 955 N N . GLU A 1 132 ? 11.442 11.864 -3.282 1.00 96.38 132 GLU A N 1
ATOM 956 C CA . GLU A 1 132 ? 12.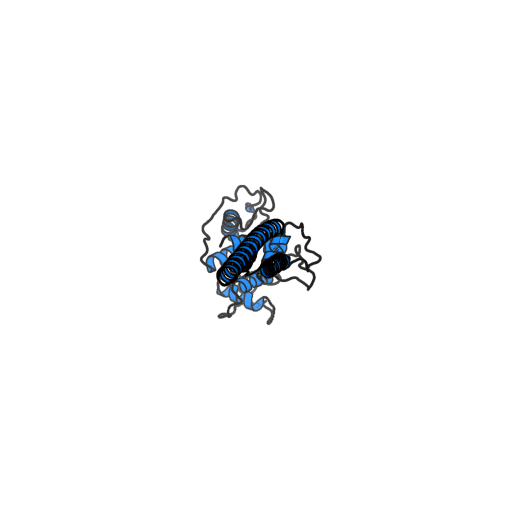017 12.288 -4.561 1.00 96.38 132 GLU A CA 1
ATOM 957 C C . GLU A 1 132 ? 13.298 11.530 -4.951 1.00 96.38 132 GLU A C 1
ATOM 959 O O . GLU A 1 132 ? 13.817 11.700 -6.058 1.00 96.38 132 GLU A O 1
ATOM 964 N N . ALA A 1 133 ? 13.836 10.682 -4.067 1.00 97.00 133 ALA A N 1
ATOM 965 C CA . ALA A 1 133 ? 15.024 9.905 -4.390 1.00 97.00 133 ALA A CA 1
ATOM 966 C C . ALA A 1 133 ? 14.703 8.817 -5.424 1.00 97.00 133 ALA A C 1
ATOM 968 O O . ALA A 1 133 ? 13.642 8.186 -5.405 1.00 97.00 133 ALA A O 1
ATOM 969 N N . LYS A 1 134 ? 15.652 8.591 -6.337 1.00 97.25 134 LYS A N 1
ATOM 970 C CA . LYS A 1 134 ? 15.557 7.539 -7.353 1.00 97.25 134 LYS A CA 1
ATOM 971 C C . LYS A 1 134 ? 15.604 6.169 -6.684 1.00 97.25 134 LYS A C 1
ATOM 973 O O . LYS A 1 134 ? 16.447 5.937 -5.819 1.00 97.25 134 LYS A O 1
ATOM 978 N N . MET A 1 135 ? 14.735 5.268 -7.122 1.00 94.00 135 MET A N 1
ATOM 979 C CA . MET A 1 135 ? 14.686 3.900 -6.617 1.00 94.00 135 MET A CA 1
ATOM 980 C C . MET A 1 135 ? 15.693 3.011 -7.350 1.00 94.00 135 MET A C 1
ATOM 982 O O . MET A 1 135 ? 15.846 3.106 -8.574 1.00 94.00 135 MET A O 1
ATOM 986 N N . THR A 1 136 ? 16.355 2.119 -6.616 1.00 95.75 136 THR A N 1
ATOM 987 C CA . THR A 1 136 ? 17.227 1.099 -7.206 1.00 95.75 136 THR A CA 1
ATOM 988 C C . THR A 1 136 ? 16.472 -0.188 -7.539 1.00 95.75 136 THR A C 1
ATOM 990 O O . THR A 1 136 ? 15.399 -0.473 -7.000 1.00 95.75 136 THR A O 1
ATOM 993 N N . ARG A 1 137 ? 17.050 -1.000 -8.430 1.00 96.81 137 ARG A N 1
ATOM 994 C CA . ARG A 1 137 ? 16.504 -2.311 -8.817 1.00 96.81 137 ARG A CA 1
ATOM 995 C C . ARG A 1 137 ? 16.396 -3.257 -7.627 1.00 96.81 137 ARG A C 1
ATOM 997 O O . ARG A 1 137 ? 15.381 -3.931 -7.490 1.00 96.81 137 ARG A O 1
ATOM 1004 N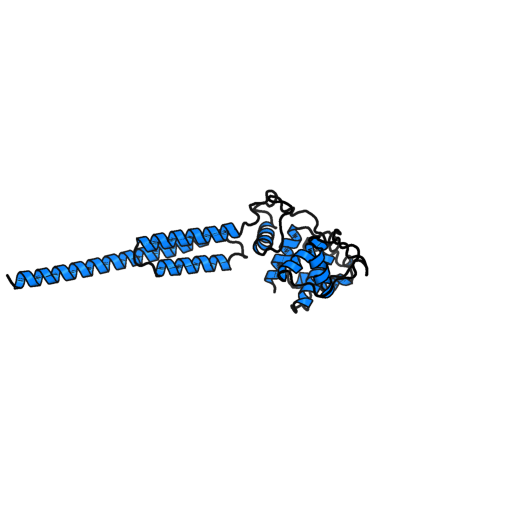 N . GLY A 1 138 ? 17.404 -3.267 -6.754 1.00 96.31 138 GLY A N 1
ATOM 1005 C CA . GLY A 1 138 ? 17.397 -4.056 -5.524 1.00 96.31 138 GLY A CA 1
ATOM 1006 C C . GLY A 1 138 ? 16.236 -3.669 -4.612 1.00 96.31 138 GLY A C 1
ATOM 1007 O O . GLY A 1 138 ? 15.475 -4.537 -4.205 1.00 96.31 138 GLY A O 1
ATOM 1008 N N . GLN A 1 139 ? 16.030 -2.367 -4.380 1.00 95.06 139 GLN A N 1
ATOM 1009 C CA . GLN A 1 139 ? 14.909 -1.899 -3.564 1.00 95.06 139 GLN A CA 1
ATOM 1010 C C . GLN A 1 139 ? 13.559 -2.323 -4.149 1.00 95.06 139 GLN A C 1
ATOM 1012 O O . GLN A 1 139 ? 12.711 -2.805 -3.409 1.00 95.06 139 GLN A O 1
ATOM 1017 N N . MET A 1 140 ? 13.359 -2.178 -5.464 1.00 95.00 140 MET A N 1
ATOM 1018 C CA . MET A 1 140 ? 12.101 -2.567 -6.110 1.00 95.00 140 MET A CA 1
ATOM 1019 C C . MET A 1 140 ? 11.776 -4.052 -5.905 1.00 95.00 140 MET A C 1
ATOM 1021 O O . MET A 1 140 ? 10.635 -4.402 -5.618 1.00 95.00 140 MET A O 1
ATOM 1025 N N . VAL A 1 141 ? 12.776 -4.922 -6.039 1.00 96.38 141 VAL A N 1
ATOM 1026 C CA . VAL A 1 141 ? 12.586 -6.364 -5.868 1.00 96.38 141 VAL A CA 1
ATOM 1027 C C . VAL A 1 141 ? 12.372 -6.738 -4.402 1.00 96.38 141 VAL A C 1
ATOM 1029 O O . VAL A 1 141 ? 11.551 -7.606 -4.119 1.00 96.38 141 VAL A O 1
ATOM 1032 N N . THR A 1 142 ? 13.035 -6.056 -3.464 1.00 95.88 142 THR A N 1
ATOM 1033 C CA . THR A 1 142 ? 12.774 -6.230 -2.028 1.00 95.88 142 THR A CA 1
ATOM 1034 C C . THR A 1 142 ? 11.318 -5.935 -1.674 1.00 95.88 142 THR A C 1
ATOM 1036 O O . THR A 1 142 ? 10.744 -6.679 -0.885 1.00 95.88 142 THR A O 1
ATOM 1039 N N . VAL A 1 143 ? 10.696 -4.915 -2.281 1.00 95.06 143 VAL A N 1
ATOM 1040 C CA . VAL A 1 143 ? 9.264 -4.645 -2.061 1.00 95.06 143 VAL A CA 1
ATOM 1041 C C . VAL A 1 143 ? 8.413 -5.852 -2.469 1.00 95.06 143 VAL A C 1
ATOM 1043 O O . VAL A 1 143 ? 7.612 -6.328 -1.673 1.00 95.06 143 VAL A O 1
ATOM 1046 N N . LEU A 1 144 ? 8.629 -6.398 -3.670 1.00 95.94 144 LEU A N 1
ATOM 1047 C CA . LEU A 1 144 ? 7.889 -7.571 -4.160 1.00 95.94 144 LEU A CA 1
ATOM 1048 C C . LEU A 1 144 ? 8.105 -8.814 -3.293 1.00 95.94 144 LEU A C 1
ATOM 1050 O O . LEU A 1 144 ? 7.178 -9.578 -3.055 1.00 95.94 144 LEU A O 1
ATOM 1054 N N . TYR A 1 145 ? 9.325 -9.007 -2.801 1.00 96.19 145 TYR A N 1
ATOM 1055 C CA . TYR A 1 145 ? 9.646 -10.112 -1.906 1.00 96.19 145 TYR A CA 1
ATOM 1056 C C . TYR A 1 145 ? 8.907 -10.001 -0.563 1.00 96.19 145 TYR A C 1
ATOM 1058 O O . TYR A 1 145 ? 8.376 -10.995 -0.073 1.00 96.19 145 TYR A O 1
ATOM 1066 N N . ARG A 1 146 ? 8.793 -8.786 -0.009 1.00 94.62 146 ARG A N 1
ATOM 1067 C CA . ARG A 1 146 ? 7.994 -8.508 1.197 1.00 94.62 146 ARG A CA 1
ATOM 1068 C C . ARG A 1 146 ? 6.497 -8.707 0.968 1.00 94.62 146 ARG A C 1
ATOM 1070 O O . ARG A 1 146 ? 5.833 -9.247 1.844 1.00 94.62 146 ARG A O 1
ATOM 1077 N N . MET A 1 147 ? 5.980 -8.348 -0.211 1.00 92.06 147 MET A N 1
ATOM 1078 C CA . MET A 1 147 ? 4.580 -8.618 -0.583 1.00 92.06 147 MET A CA 1
ATOM 1079 C C . MET A 1 147 ? 4.245 -10.115 -0.534 1.00 92.06 147 MET A C 1
ATOM 1081 O O . MET A 1 147 ? 3.132 -10.487 -0.179 1.00 92.06 147 MET A O 1
ATOM 1085 N N . GLU A 1 148 ? 5.215 -10.977 -0.841 1.00 94.06 148 GLU A N 1
ATOM 1086 C CA . GLU A 1 148 ? 5.069 -12.434 -0.751 1.00 94.06 148 GLU A CA 1
ATOM 1087 C C . GLU A 1 148 ? 5.419 -13.006 0.630 1.00 94.06 148 GLU A C 1
ATOM 1089 O O . GLU A 1 148 ? 5.501 -14.223 0.779 1.00 94.06 148 GLU A O 1
ATOM 1094 N N . GLN A 1 149 ? 5.601 -12.148 1.639 1.00 93.50 149 GLN A N 1
ATOM 1095 C CA . GLN A 1 149 ? 5.980 -12.518 3.007 1.00 93.50 149 GLN A CA 1
ATOM 1096 C C . GLN A 1 149 ? 7.343 -13.214 3.092 1.00 93.50 149 GLN A C 1
ATOM 1098 O O . GLN A 1 149 ? 7.532 -14.139 3.877 1.00 93.50 149 GLN A O 1
ATOM 1103 N N . GLU A 1 150 ? 8.297 -12.743 2.287 1.00 94.75 150 GLU A N 1
ATOM 1104 C CA . GLU A 1 150 ? 9.698 -13.169 2.320 1.00 94.75 150 GLU A CA 1
ATOM 1105 C C . GLU A 1 150 ? 9.872 -14.700 2.231 1.00 94.75 150 GLU A C 1
ATOM 1107 O O . GLU A 1 150 ? 10.441 -15.325 3.130 1.00 94.75 150 GLU A O 1
ATOM 1112 N N . PRO A 1 151 ? 9.391 -15.341 1.147 1.00 95.31 151 PRO A N 1
ATOM 1113 C CA . PRO A 1 151 ? 9.430 -16.792 1.026 1.00 95.31 151 PRO A CA 1
ATOM 1114 C C . PRO A 1 151 ? 10.864 -17.339 1.027 1.00 95.31 151 PRO A C 1
ATOM 1116 O O . PRO A 1 151 ? 11.830 -16.662 0.659 1.00 95.31 151 PRO A O 1
ATOM 1119 N N . GLU A 1 152 ? 10.996 -18.610 1.403 1.00 93.56 152 GLU A N 1
ATOM 1120 C CA . GLU A 1 152 ? 12.277 -19.319 1.403 1.00 93.56 152 GLU A CA 1
ATOM 1121 C C . GLU A 1 152 ? 12.913 -19.364 0.005 1.00 93.56 152 GLU A C 1
ATOM 1123 O O . GLU A 1 152 ? 12.245 -19.569 -1.015 1.00 93.56 152 GLU A O 1
ATOM 1128 N N . ILE A 1 153 ? 14.236 -19.201 -0.036 1.00 93.50 153 ILE A N 1
ATOM 1129 C CA . ILE A 1 153 ? 15.006 -19.224 -1.281 1.00 93.50 153 ILE A CA 1
ATOM 1130 C C . ILE A 1 153 ? 15.344 -20.671 -1.622 1.00 93.50 153 ILE A C 1
ATOM 1132 O O . ILE A 1 153 ? 16.186 -21.299 -0.987 1.00 93.50 153 ILE A O 1
ATOM 1136 N N . THR A 1 154 ? 14.687 -21.203 -2.649 1.00 85.56 154 THR A N 1
ATOM 1137 C CA . THR A 1 154 ? 14.890 -22.586 -3.108 1.00 85.56 154 THR A CA 1
ATOM 1138 C C . THR A 1 154 ? 15.990 -22.714 -4.160 1.00 85.56 154 THR A C 1
ATOM 1140 O O . THR A 1 154 ? 16.525 -23.804 -4.363 1.00 85.56 154 THR A O 1
ATOM 1143 N N . GLN A 1 155 ? 16.338 -21.610 -4.822 1.00 90.31 155 GLN A N 1
ATOM 1144 C CA . GLN A 1 155 ? 17.367 -21.549 -5.851 1.00 90.31 155 GLN A CA 1
ATOM 1145 C C . GLN A 1 155 ? 18.043 -20.176 -5.852 1.00 90.31 155 GLN A C 1
ATOM 1147 O O . GLN A 1 155 ? 17.379 -19.144 -5.950 1.00 90.31 155 GLN A O 1
ATOM 1152 N N . GLU A 1 156 ? 19.373 -20.172 -5.798 1.00 92.00 156 GLU A N 1
ATOM 1153 C CA . GLU A 1 156 ? 20.171 -18.962 -5.974 1.00 92.00 156 GLU A CA 1
ATOM 1154 C C . GLU A 1 156 ? 20.342 -18.622 -7.462 1.00 92.00 156 GLU A C 1
ATOM 1156 O O . GLU A 1 156 ? 20.456 -19.490 -8.333 1.00 92.00 156 GLU A O 1
ATOM 1161 N N . SER A 1 157 ? 20.375 -17.326 -7.757 1.00 92.56 157 SER A N 1
ATOM 1162 C CA . SER A 1 157 ? 20.698 -16.795 -9.083 1.00 92.56 157 SER A CA 1
ATOM 1163 C C . SER A 1 157 ? 22.202 -16.823 -9.346 1.00 92.56 157 SER A C 1
ATOM 1165 O O . SER A 1 157 ? 22.995 -16.698 -8.421 1.00 92.56 157 SER A O 1
ATOM 1167 N N . THR A 1 158 ? 22.602 -16.814 -10.615 1.00 94.44 158 THR A N 1
ATOM 1168 C CA . THR A 1 158 ? 24.012 -16.784 -11.048 1.00 94.44 158 THR A CA 1
ATOM 1169 C C . THR A 1 158 ? 24.667 -15.397 -11.022 1.00 94.44 158 THR A C 1
ATOM 1171 O O . THR A 1 158 ? 25.779 -15.235 -11.526 1.00 94.44 158 THR A O 1
ATOM 1174 N N . PHE A 1 159 ? 23.987 -14.379 -10.489 1.00 97.50 159 PHE A N 1
ATOM 1175 C CA . PHE A 1 159 ? 24.497 -13.011 -10.452 1.00 97.50 159 PHE A CA 1
ATOM 1176 C C . PHE A 1 159 ? 25.690 -12.878 -9.502 1.00 97.50 159 PHE A C 1
ATOM 1178 O O . PHE A 1 159 ? 25.621 -13.274 -8.343 1.00 97.50 159 PHE A O 1
ATOM 1185 N N . THR A 1 160 ? 26.780 -12.292 -9.992 1.00 96.62 160 THR A N 1
ATOM 1186 C CA . THR A 1 160 ? 28.045 -12.158 -9.252 1.00 96.62 160 THR A CA 1
ATOM 1187 C C . THR A 1 160 ? 28.177 -10.830 -8.510 1.00 96.62 160 THR A C 1
ATOM 1189 O O . THR A 1 160 ? 29.135 -10.628 -7.773 1.00 96.62 160 THR A O 1
ATOM 1192 N N . ASP A 1 161 ? 27.253 -9.897 -8.737 1.00 97.25 161 ASP A N 1
ATOM 1193 C CA . ASP A 1 161 ? 27.231 -8.554 -8.151 1.00 97.25 161 ASP A CA 1
ATOM 1194 C C . ASP A 1 161 ? 26.246 -8.423 -6.974 1.00 97.25 161 ASP A C 1
ATOM 1196 O O . ASP A 1 161 ? 25.847 -7.315 -6.608 1.00 97.25 161 ASP A O 1
ATOM 1200 N N . LEU A 1 162 ? 25.865 -9.553 -6.371 1.00 95.75 162 LEU A N 1
ATOM 1201 C CA . LEU A 1 162 ? 25.094 -9.600 -5.133 1.00 95.75 162 LEU A CA 1
ATOM 1202 C C . LEU A 1 162 ? 26.055 -9.722 -3.953 1.00 95.75 162 LEU A C 1
ATOM 1204 O O . LEU A 1 162 ? 26.711 -10.742 -3.760 1.00 95.75 162 LEU A O 1
ATOM 1208 N N . GLU A 1 163 ? 26.174 -8.650 -3.178 1.00 93.94 163 GLU A N 1
ATOM 1209 C CA . GLU A 1 163 ? 26.960 -8.668 -1.949 1.00 93.94 163 GLU A CA 1
ATOM 1210 C C . GLU A 1 163 ? 26.192 -9.433 -0.858 1.00 93.94 163 GLU A C 1
ATOM 1212 O O . GLU A 1 163 ? 25.022 -9.149 -0.587 1.00 93.94 163 GLU A O 1
ATOM 1217 N N . ALA A 1 164 ? 26.869 -10.401 -0.237 1.00 92.56 164 ALA A N 1
ATOM 1218 C CA . ALA A 1 164 ? 26.283 -11.281 0.766 1.00 92.56 164 ALA A CA 1
ATOM 1219 C C . ALA A 1 164 ? 25.783 -10.511 1.999 1.00 92.56 164 ALA A C 1
ATOM 1221 O O . ALA A 1 164 ? 26.446 -9.603 2.506 1.00 92.56 164 ALA A O 1
ATOM 1222 N N . GLY A 1 165 ? 24.613 -10.893 2.505 1.00 91.38 165 GLY A N 1
ATOM 1223 C CA . GLY A 1 165 ? 23.962 -10.280 3.661 1.00 91.38 165 GLY A CA 1
ATOM 1224 C C . GLY A 1 165 ? 23.289 -8.935 3.373 1.00 91.38 165 GLY A C 1
ATOM 1225 O O . GLY A 1 165 ? 22.791 -8.291 4.300 1.00 91.38 165 GLY A O 1
ATOM 1226 N N . ARG A 1 166 ? 23.256 -8.472 2.116 1.00 95.50 166 ARG A N 1
ATOM 1227 C CA . ARG A 1 166 ? 22.547 -7.235 1.761 1.00 95.50 166 ARG A CA 1
ATOM 1228 C C . ARG A 1 166 ? 21.044 -7.472 1.709 1.00 95.50 166 ARG A C 1
ATOM 1230 O O . ARG A 1 166 ? 20.574 -8.509 1.258 1.00 95.50 166 ARG A O 1
ATOM 1237 N N . TYR A 1 167 ? 20.281 -6.446 2.083 1.00 93.12 167 TYR A N 1
ATOM 1238 C CA . TYR A 1 167 ? 18.813 -6.486 2.162 1.00 93.12 167 TYR A CA 1
ATOM 1239 C C . TYR A 1 167 ? 18.109 -6.950 0.869 1.00 93.12 167 TYR A C 1
ATOM 1241 O O . TYR A 1 167 ? 16.977 -7.421 0.917 1.00 93.12 167 TYR A O 1
ATOM 1249 N N . TYR A 1 168 ? 18.752 -6.792 -0.293 1.00 95.44 168 TYR A N 1
ATOM 1250 C CA . TYR A 1 168 ? 18.202 -7.192 -1.589 1.00 95.44 168 TYR A CA 1
ATOM 1251 C C . TYR A 1 168 ? 18.605 -8.606 -2.023 1.00 95.44 168 TYR A C 1
ATOM 1253 O O . TYR A 1 168 ? 18.011 -9.116 -2.962 1.00 95.44 168 TYR A O 1
ATOM 1261 N N . GLU A 1 169 ? 19.600 -9.240 -1.400 1.00 96.62 169 GLU A N 1
ATOM 1262 C CA . GLU A 1 169 ? 20.206 -10.491 -1.885 1.00 96.62 169 GLU A CA 1
ATOM 1263 C C . GLU A 1 169 ? 19.161 -11.600 -2.066 1.00 96.62 169 GLU A C 1
ATOM 1265 O O . GLU A 1 169 ? 18.923 -12.066 -3.183 1.00 96.62 169 GLU A O 1
ATOM 1270 N N . LYS A 1 170 ? 18.463 -11.950 -0.979 1.00 96.94 170 LYS A N 1
ATOM 1271 C CA . LYS A 1 170 ? 17.403 -12.968 -0.991 1.00 96.94 170 LYS A CA 1
ATOM 1272 C C . LYS A 1 170 ? 16.288 -12.613 -1.968 1.00 96.94 170 LYS A C 1
ATOM 1274 O O . LYS A 1 170 ? 15.874 -13.445 -2.771 1.00 96.94 170 LYS A O 1
ATOM 1279 N N . ALA A 1 171 ? 15.851 -11.356 -1.944 1.00 97.25 171 ALA A N 1
ATOM 1280 C CA . ALA A 1 171 ? 14.794 -10.869 -2.817 1.00 97.25 171 ALA A CA 1
ATOM 1281 C C . ALA A 1 171 ? 15.161 -11.036 -4.302 1.00 97.25 171 ALA A C 1
ATOM 1283 O O . ALA A 1 171 ? 14.331 -11.468 -5.100 1.00 97.25 171 ALA A O 1
ATOM 1284 N N . VAL A 1 172 ? 16.411 -10.742 -4.677 1.00 97.94 172 VAL A N 1
ATOM 1285 C CA . VAL A 1 172 ? 16.898 -10.902 -6.052 1.00 97.94 172 VAL A CA 1
ATOM 1286 C C . VAL A 1 172 ? 16.950 -12.371 -6.455 1.00 97.94 172 VAL A C 1
ATOM 1288 O O . VAL A 1 172 ? 16.484 -12.696 -7.547 1.00 97.94 172 VAL A O 1
ATOM 1291 N N . HIS A 1 173 ? 17.454 -13.259 -5.595 1.00 97.38 173 HIS A N 1
ATOM 1292 C CA . HIS A 1 173 ? 17.442 -14.699 -5.864 1.00 97.38 173 HIS A CA 1
ATOM 1293 C C . HIS A 1 173 ? 16.022 -15.221 -6.095 1.00 97.38 173 HIS A C 1
ATOM 1295 O O . HIS A 1 173 ? 15.755 -15.835 -7.129 1.00 97.38 173 HIS A O 1
ATOM 1301 N N . TRP A 1 174 ? 15.094 -14.895 -5.190 1.00 97.81 174 TRP A N 1
ATOM 1302 C CA . TRP A 1 174 ? 13.689 -15.275 -5.310 1.00 97.81 174 TRP A CA 1
ATOM 1303 C C . TRP A 1 174 ? 13.061 -14.756 -6.608 1.00 97.81 174 TRP A C 1
ATOM 1305 O O . TRP A 1 174 ? 12.458 -15.520 -7.365 1.00 97.81 174 TRP A O 1
ATOM 1315 N N . ALA A 1 175 ? 13.219 -13.467 -6.901 1.00 97.44 175 ALA A N 1
ATOM 1316 C CA . ALA A 1 175 ? 12.593 -12.868 -8.070 1.00 97.44 175 ALA A CA 1
ATOM 1317 C C . ALA A 1 175 ? 13.191 -13.385 -9.384 1.00 97.44 175 ALA A C 1
ATOM 1319 O O . ALA A 1 175 ? 12.476 -13.508 -10.378 1.00 97.44 175 ALA A O 1
ATOM 1320 N N . ALA A 1 176 ? 14.488 -13.698 -9.407 1.00 96.94 176 ALA A N 1
ATOM 1321 C CA . ALA A 1 176 ? 15.135 -14.298 -10.566 1.00 96.94 176 ALA A CA 1
ATOM 1322 C C . ALA A 1 176 ? 14.652 -15.739 -10.793 1.00 96.94 176 ALA A C 1
ATOM 1324 O O . ALA A 1 176 ? 14.280 -16.080 -11.914 1.00 96.94 176 ALA A O 1
ATOM 1325 N N . ALA A 1 177 ? 14.587 -16.554 -9.733 1.00 95.81 177 ALA A N 1
ATOM 1326 C CA . ALA A 1 177 ? 14.118 -17.940 -9.799 1.00 95.81 177 ALA A CA 1
ATOM 1327 C C . ALA A 1 177 ? 12.663 -18.050 -10.289 1.00 95.81 177 ALA A C 1
ATOM 1329 O O . ALA A 1 177 ? 12.316 -18.978 -11.014 1.00 95.81 177 ALA A O 1
ATOM 1330 N N . ASN A 1 178 ? 11.826 -17.063 -9.954 1.00 96.19 178 ASN A N 1
ATOM 1331 C CA . ASN A 1 178 ? 10.423 -17.003 -10.371 1.00 96.19 178 ASN A CA 1
ATOM 1332 C C . ASN A 1 178 ? 10.193 -16.238 -11.689 1.00 96.19 178 ASN A C 1
ATOM 1334 O O . ASN A 1 178 ? 9.052 -15.997 -12.075 1.00 96.19 178 ASN A O 1
ATOM 1338 N N . GLY A 1 179 ? 11.257 -15.825 -12.389 1.00 95.38 179 GLY A N 1
ATOM 1339 C CA . GLY A 1 179 ? 11.152 -15.120 -13.673 1.00 95.38 179 GLY A CA 1
ATOM 1340 C C . GLY A 1 179 ? 10.572 -13.701 -13.589 1.00 95.38 179 GLY A C 1
ATOM 1341 O O . GLY A 1 179 ? 10.236 -13.107 -14.617 1.00 95.38 179 GLY A O 1
ATOM 1342 N N . ILE A 1 180 ? 10.476 -13.134 -12.385 1.00 97.38 180 ILE A N 1
ATOM 1343 C CA . ILE A 1 180 ? 9.967 -11.780 -12.130 1.00 97.38 180 ILE A CA 1
ATOM 1344 C C . ILE A 1 180 ? 10.976 -10.738 -12.625 1.00 97.38 180 ILE A C 1
ATOM 1346 O O . ILE A 1 180 ? 10.609 -9.724 -13.228 1.00 97.38 180 ILE A O 1
ATOM 1350 N N . VAL A 1 181 ? 12.271 -11.005 -12.435 1.00 96.56 181 VAL A N 1
ATOM 1351 C CA . VAL A 1 181 ? 13.355 -10.143 -12.917 1.00 96.56 181 VAL A CA 1
ATOM 1352 C C . VAL A 1 181 ? 14.348 -10.879 -13.801 1.00 96.56 181 VAL A C 1
ATOM 1354 O O . VAL A 1 181 ? 14.483 -12.095 -13.768 1.00 96.56 181 VAL A O 1
ATOM 1357 N N . GLN A 1 182 ? 15.057 -10.091 -14.603 1.00 93.75 182 GLN A N 1
ATOM 1358 C CA . GLN A 1 182 ? 16.180 -10.522 -15.427 1.00 93.75 182 GLN A CA 1
ATOM 1359 C C . GLN A 1 182 ? 17.369 -9.605 -15.133 1.00 93.75 182 GLN A C 1
ATOM 1361 O O . GLN A 1 182 ? 17.177 -8.424 -14.804 1.00 93.75 182 GLN A O 1
ATOM 1366 N N . GLY A 1 183 ? 18.581 -10.144 -15.253 1.00 93.44 183 GLY A N 1
ATOM 1367 C CA . GLY A 1 183 ? 19.809 -9.365 -15.133 1.00 93.44 183 GLY A CA 1
ATOM 1368 C C . GLY A 1 183 ? 19.993 -8.385 -16.292 1.00 93.44 183 GLY A C 1
ATOM 1369 O O . GLY A 1 183 ? 19.351 -8.493 -17.336 1.00 93.44 183 GLY A O 1
ATOM 1370 N N . ARG A 1 184 ? 20.895 -7.417 -16.108 1.00 92.88 184 ARG A N 1
ATOM 1371 C CA . ARG A 1 184 ? 21.448 -6.609 -17.209 1.00 92.88 184 ARG A CA 1
ATOM 1372 C C . ARG A 1 184 ? 22.297 -7.479 -18.150 1.00 92.88 184 ARG A C 1
ATOM 1374 O O . ARG A 1 184 ? 22.442 -7.149 -19.322 1.00 92.88 184 ARG A O 1
ATOM 1381 N N . SER A 1 185 ? 22.838 -8.579 -17.628 1.00 94.25 185 SER A N 1
ATOM 1382 C CA . SER A 1 185 ? 23.449 -9.693 -18.357 1.00 94.25 185 SER A CA 1
ATOM 1383 C C . SER A 1 185 ? 23.240 -10.994 -17.569 1.00 94.25 185 SER A C 1
ATOM 1385 O O . SER A 1 185 ? 22.673 -10.966 -16.476 1.00 94.25 185 SER A O 1
ATOM 1387 N N . ASP A 1 186 ? 23.744 -12.119 -18.079 1.00 91.00 186 ASP A N 1
ATOM 1388 C CA . ASP A 1 186 ? 23.660 -13.427 -17.405 1.00 91.00 186 ASP A CA 1
ATOM 1389 C C . ASP A 1 186 ? 24.345 -13.456 -16.023 1.00 91.00 186 ASP A C 1
ATOM 1391 O O . ASP A 1 186 ? 23.999 -14.273 -15.170 1.00 91.00 186 ASP A O 1
ATOM 1395 N N . ALA A 1 187 ? 25.309 -12.557 -15.790 1.00 95.81 187 ALA A N 1
ATOM 1396 C CA . ALA A 1 187 ? 26.099 -12.497 -14.558 1.00 95.81 187 ALA A CA 1
ATOM 1397 C C . ALA A 1 187 ? 25.855 -11.234 -13.716 1.00 95.81 187 ALA A C 1
ATOM 1399 O O . ALA A 1 187 ? 26.314 -11.181 -12.580 1.00 95.81 187 ALA A O 1
ATOM 1400 N N . ILE A 1 188 ? 25.162 -10.217 -14.240 1.00 97.81 188 ILE A N 1
ATOM 1401 C CA . ILE A 1 188 ? 25.025 -8.909 -13.578 1.00 97.81 188 ILE A CA 1
ATOM 1402 C C . ILE A 1 188 ? 23.554 -8.554 -13.396 1.00 97.81 188 ILE A C 1
ATOM 1404 O O . ILE A 1 188 ? 22.823 -8.385 -14.376 1.00 97.81 188 ILE A O 1
ATOM 1408 N N . PHE A 1 189 ? 23.129 -8.372 -12.147 1.00 97.94 189 PHE A N 1
ATOM 1409 C CA . PHE A 1 189 ? 21.788 -7.896 -11.820 1.00 97.94 189 PHE A CA 1
ATOM 1410 C C . PHE A 1 189 ? 21.674 -6.366 -11.795 1.00 97.94 189 PHE A C 1
ATOM 1412 O O . PHE A 1 189 ? 20.643 -5.827 -12.218 1.00 97.94 189 PHE A O 1
ATOM 1419 N N . ASP A 1 190 ? 22.727 -5.690 -11.334 1.00 97.56 190 ASP A N 1
ATOM 1420 C CA . ASP A 1 190 ? 22.826 -4.257 -11.056 1.00 97.56 190 ASP A CA 1
ATOM 1421 C C . ASP A 1 190 ? 21.847 -3.785 -9.954 1.00 97.56 190 ASP A C 1
ATOM 1423 O O . ASP A 1 190 ? 20.923 -3.012 -10.228 1.00 97.56 190 ASP A O 1
ATOM 1427 N N . PRO A 1 191 ? 21.996 -4.245 -8.689 1.00 97.25 191 PRO A N 1
ATOM 1428 C CA . PRO A 1 191 ? 21.043 -3.948 -7.610 1.00 97.25 191 PRO A CA 1
ATOM 1429 C C . PRO A 1 191 ? 21.018 -2.471 -7.198 1.00 97.25 191 PRO A C 1
ATOM 1431 O O . PRO A 1 191 ? 20.000 -1.989 -6.694 1.00 97.25 191 PRO A O 1
ATOM 1434 N N . ASN A 1 192 ? 22.116 -1.745 -7.416 1.00 96.81 192 ASN A N 1
ATOM 1435 C CA . ASN A 1 192 ? 22.230 -0.318 -7.110 1.00 96.81 192 ASN A CA 1
ATOM 1436 C C . ASN A 1 192 ? 21.862 0.575 -8.305 1.00 96.81 192 ASN A C 1
ATOM 1438 O O . ASN A 1 192 ? 21.704 1.785 -8.137 1.00 96.81 192 ASN A O 1
ATOM 1442 N N . GLY A 1 193 ? 21.695 -0.002 -9.496 1.00 96.88 193 GLY A N 1
ATOM 1443 C CA . GLY A 1 193 ? 21.237 0.709 -10.676 1.00 96.88 193 GLY A CA 1
ATOM 1444 C C . GLY A 1 193 ? 19.819 1.231 -10.507 1.00 96.88 193 GLY A C 1
ATOM 1445 O O . GLY A 1 193 ? 18.939 0.552 -9.969 1.00 96.88 193 GLY A O 1
ATOM 1446 N N . PHE A 1 194 ? 19.587 2.450 -10.985 1.00 97.38 194 PHE A N 1
ATOM 1447 C CA . PHE A 1 194 ? 18.267 3.061 -10.924 1.00 97.38 194 PHE A CA 1
ATOM 1448 C C . PHE A 1 194 ? 17.304 2.417 -11.921 1.00 97.38 194 PHE A C 1
ATOM 1450 O O . PHE A 1 194 ? 17.668 2.063 -13.046 1.00 97.38 194 PHE A O 1
ATOM 1457 N N . VAL A 1 195 ? 16.053 2.289 -11.492 1.00 95.88 195 VAL A N 1
ATOM 1458 C CA . VAL A 1 195 ? 14.962 1.732 -12.292 1.00 95.88 195 VAL A CA 1
ATOM 1459 C C . VAL A 1 195 ? 14.355 2.846 -13.136 1.00 95.88 195 VAL A C 1
ATOM 1461 O O . VAL A 1 195 ? 14.023 3.912 -12.617 1.00 95.88 195 VAL A O 1
ATOM 1464 N N . THR A 1 196 ? 14.203 2.621 -14.439 1.00 96.44 196 THR A N 1
ATOM 1465 C CA . THR A 1 196 ? 13.412 3.517 -15.296 1.00 96.44 196 THR A CA 1
ATOM 1466 C C . THR A 1 196 ? 11.921 3.192 -15.206 1.00 96.44 196 THR A C 1
ATOM 1468 O O . THR A 1 196 ? 11.547 2.082 -14.835 1.00 96.44 196 THR A O 1
ATOM 1471 N N . ARG A 1 197 ? 11.034 4.119 -15.576 1.00 95.88 197 ARG A N 1
ATOM 1472 C CA . ARG A 1 197 ? 9.579 3.868 -15.587 1.00 95.88 197 ARG A CA 1
ATOM 1473 C C . ARG A 1 197 ? 9.201 2.638 -16.417 1.00 95.88 197 ARG A C 1
ATOM 1475 O O . ARG A 1 197 ? 8.338 1.871 -16.002 1.00 95.88 197 ARG A O 1
ATOM 1482 N N . GLN A 1 198 ? 9.868 2.411 -17.551 1.00 96.25 198 GLN A N 1
ATOM 1483 C CA . GLN A 1 198 ? 9.648 1.209 -18.362 1.00 96.25 198 GLN A CA 1
ATOM 1484 C C . GLN A 1 198 ? 10.167 -0.076 -17.686 1.00 96.25 198 GLN A C 1
ATOM 1486 O O . GLN A 1 198 ? 9.523 -1.118 -17.802 1.00 96.25 198 GLN A O 1
ATOM 1491 N N . ASP A 1 199 ? 11.289 -0.015 -16.956 1.00 96.06 199 ASP A N 1
ATOM 1492 C CA . ASP A 1 199 ? 11.791 -1.157 -16.176 1.00 96.06 199 ASP A CA 1
ATOM 1493 C C . ASP A 1 199 ? 10.785 -1.519 -15.073 1.00 96.06 199 ASP A C 1
ATOM 1495 O O . ASP A 1 199 ? 10.449 -2.689 -14.901 1.00 96.06 199 ASP A O 1
ATOM 1499 N N . LEU A 1 200 ? 10.262 -0.505 -14.376 1.00 95.50 200 LEU A N 1
ATOM 1500 C CA . LEU A 1 200 ? 9.291 -0.649 -13.295 1.00 95.50 200 LEU A CA 1
ATOM 1501 C C . LEU A 1 200 ? 8.038 -1.397 -13.769 1.00 95.50 200 LEU A C 1
ATOM 1503 O O . LEU A 1 200 ? 7.705 -2.450 -13.228 1.00 95.50 200 LEU A O 1
ATOM 1507 N N . VAL A 1 201 ? 7.374 -0.919 -14.825 1.00 95.75 201 VAL A N 1
ATOM 1508 C CA . VAL A 1 201 ? 6.161 -1.597 -15.322 1.00 95.75 201 VAL A CA 1
ATOM 1509 C C . VAL A 1 201 ? 6.460 -2.991 -15.863 1.00 95.75 201 VAL A C 1
ATOM 1511 O O . VAL A 1 201 ? 5.635 -3.886 -15.725 1.00 95.75 201 VAL A O 1
ATOM 1514 N N . THR A 1 202 ? 7.647 -3.210 -16.435 1.00 97.19 202 THR A N 1
ATOM 1515 C CA . THR A 1 202 ? 8.044 -4.529 -16.947 1.00 97.19 202 THR A CA 1
ATOM 1516 C C . THR A 1 202 ? 8.200 -5.544 -15.818 1.00 97.19 202 THR A C 1
ATOM 1518 O O . THR A 1 202 ? 7.763 -6.685 -15.959 1.00 97.19 202 THR A O 1
ATOM 1521 N N . ILE A 1 203 ? 8.802 -5.142 -14.697 1.00 97.19 203 ILE A N 1
ATOM 1522 C CA . ILE A 1 203 ? 8.951 -6.007 -13.522 1.00 97.19 203 ILE A CA 1
ATOM 1523 C C . ILE A 1 203 ? 7.574 -6.316 -12.917 1.00 97.19 203 ILE A C 1
ATOM 1525 O O . ILE A 1 203 ? 7.282 -7.481 -12.657 1.00 97.19 203 ILE A O 1
ATOM 1529 N N . LEU A 1 204 ? 6.698 -5.314 -12.771 1.00 96.31 204 LEU A N 1
ATOM 1530 C CA . LEU A 1 204 ? 5.335 -5.530 -12.265 1.00 96.31 204 LEU A CA 1
ATOM 1531 C C . LEU A 1 204 ? 4.495 -6.418 -13.183 1.00 96.31 204 LEU A C 1
ATOM 1533 O O . LEU A 1 204 ? 3.780 -7.283 -12.697 1.00 96.31 204 LEU A O 1
ATOM 1537 N N . PHE A 1 205 ? 4.617 -6.264 -14.501 1.00 97.38 205 PHE A N 1
ATOM 1538 C CA . PHE A 1 205 ? 3.925 -7.112 -15.472 1.00 97.38 205 PHE A CA 1
ATOM 1539 C C . PHE A 1 205 ? 4.332 -8.587 -15.341 1.00 97.38 205 PHE A C 1
ATOM 1541 O O . PHE A 1 205 ? 3.488 -9.480 -15.391 1.00 97.38 205 PHE A O 1
ATOM 1548 N N . ARG A 1 206 ? 5.628 -8.859 -15.137 1.00 98.25 206 ARG A N 1
ATOM 1549 C CA . ARG A 1 206 ? 6.127 -10.225 -14.903 1.00 98.25 206 ARG A CA 1
ATOM 1550 C C . ARG A 1 206 ? 5.669 -10.768 -13.557 1.00 98.25 206 ARG A C 1
ATOM 1552 O O . ARG A 1 206 ? 5.255 -11.919 -13.492 1.00 98.25 206 ARG A O 1
ATOM 1559 N N . TYR A 1 207 ? 5.703 -9.941 -12.513 1.00 97.75 207 TYR A N 1
ATOM 1560 C CA . TYR A 1 207 ? 5.175 -10.303 -11.201 1.00 97.75 207 TYR A CA 1
ATOM 1561 C C . TYR A 1 207 ? 3.677 -10.636 -11.258 1.00 97.75 207 TYR A C 1
ATOM 1563 O O . TYR A 1 207 ? 3.270 -11.681 -10.766 1.00 97.75 207 TYR A O 1
ATOM 1571 N N . ALA A 1 208 ? 2.870 -9.825 -11.943 1.00 96.81 208 ALA A N 1
ATOM 1572 C CA . ALA A 1 208 ? 1.454 -10.105 -12.167 1.00 96.81 208 ALA A CA 1
ATOM 1573 C C . ALA A 1 208 ? 1.245 -11.453 -12.876 1.00 96.81 208 ALA A C 1
ATOM 1575 O O . ALA A 1 208 ? 0.410 -12.251 -12.458 1.00 96.81 208 ALA A O 1
ATOM 1576 N N . GLY A 1 209 ? 2.063 -11.754 -13.891 1.00 96.81 209 GLY A N 1
ATOM 1577 C CA . GLY A 1 209 ? 2.069 -13.062 -14.546 1.00 96.81 209 GLY A CA 1
ATOM 1578 C C . GLY A 1 209 ? 2.438 -14.212 -13.602 1.00 96.81 209 GLY A C 1
ATOM 1579 O O . GLY A 1 209 ? 1.779 -15.247 -13.624 1.00 96.81 209 GLY A O 1
ATOM 1580 N N . PHE A 1 210 ? 3.440 -14.023 -12.737 1.00 96.31 210 PHE A N 1
ATOM 1581 C CA . PHE A 1 210 ? 3.811 -14.986 -11.693 1.00 96.31 210 PHE A CA 1
ATOM 1582 C C . PHE A 1 210 ? 2.652 -15.257 -10.720 1.00 96.31 210 PHE A C 1
ATOM 1584 O O . PHE A 1 210 ? 2.405 -16.408 -10.369 1.00 96.31 210 PHE A O 1
ATOM 1591 N N . LYS A 1 211 ? 1.899 -14.220 -10.338 1.00 96.06 211 LYS A N 1
ATOM 1592 C CA . LYS A 1 211 ? 0.710 -14.345 -9.479 1.00 96.06 211 LYS A CA 1
ATOM 1593 C C . LYS A 1 211 ? -0.511 -14.935 -10.187 1.00 96.06 211 LYS A C 1
ATOM 1595 O O . LYS A 1 211 ? -1.482 -15.279 -9.521 1.00 96.06 211 LYS A O 1
ATOM 1600 N N . GLY A 1 212 ? -0.472 -15.065 -11.514 1.00 95.31 212 GLY A N 1
ATOM 1601 C CA . GLY A 1 212 ? -1.614 -15.500 -12.315 1.00 95.31 212 GLY A CA 1
ATOM 1602 C C . GLY A 1 212 ? -2.692 -14.427 -12.495 1.00 95.31 212 GLY A C 1
ATOM 1603 O O . GLY A 1 212 ? -3.827 -14.765 -12.826 1.00 95.31 212 GLY A O 1
ATOM 1604 N N . TYR A 1 213 ? -2.360 -13.150 -12.284 1.00 95.12 213 TYR A N 1
ATOM 1605 C CA . TYR A 1 213 ? -3.274 -12.030 -12.515 1.00 95.12 213 TYR A CA 1
ATOM 1606 C C . TYR A 1 213 ? -3.511 -11.783 -14.010 1.00 95.12 213 TYR A C 1
ATOM 1608 O O . TYR A 1 213 ? -2.733 -12.217 -14.868 1.00 95.12 213 TYR A O 1
ATOM 1616 N N . ASP A 1 214 ? -4.578 -11.045 -14.336 1.00 92.19 214 ASP A N 1
ATOM 1617 C CA . ASP A 1 214 ? -4.887 -10.701 -15.723 1.00 92.19 214 ASP A CA 1
ATOM 1618 C C . ASP A 1 214 ? -3.856 -9.726 -16.314 1.00 92.19 214 ASP A C 1
ATOM 1620 O O . ASP A 1 214 ? -3.839 -8.516 -16.068 1.00 92.19 214 ASP A O 1
ATOM 1624 N N . VAL A 1 215 ? -3.009 -10.280 -17.176 1.00 95.69 215 VAL A N 1
ATOM 1625 C CA . VAL A 1 215 ? -1.996 -9.567 -17.955 1.00 95.69 215 VAL A CA 1
ATOM 1626 C C . VAL A 1 215 ? -2.409 -9.377 -19.416 1.00 95.69 215 VAL A C 1
ATOM 1628 O O . VAL A 1 215 ? -1.549 -9.152 -20.273 1.00 95.69 215 VAL A O 1
ATOM 1631 N N . THR A 1 216 ? -3.701 -9.475 -19.743 1.00 95.81 216 THR A N 1
ATOM 1632 C CA . THR A 1 216 ? -4.226 -9.392 -21.119 1.00 95.81 216 THR A CA 1
ATOM 1633 C C . THR A 1 216 ? -4.789 -8.023 -21.490 1.00 95.81 216 THR A C 1
ATOM 1635 O O . THR A 1 216 ? -4.771 -7.690 -22.673 1.00 95.81 216 THR A O 1
ATOM 1638 N N . ALA A 1 217 ? -5.192 -7.197 -20.517 1.00 95.00 217 ALA A N 1
ATOM 1639 C CA . ALA A 1 217 ? -5.654 -5.831 -20.769 1.00 95.00 217 ALA A CA 1
ATOM 1640 C C . ALA A 1 217 ? -4.613 -5.013 -21.550 1.00 95.00 217 ALA A C 1
ATOM 1642 O O . ALA A 1 217 ? -3.420 -5.035 -21.238 1.00 95.00 217 ALA A O 1
ATOM 1643 N N . ARG A 1 218 ? -5.044 -4.295 -22.587 1.00 96.00 218 ARG A N 1
ATOM 1644 C CA . ARG A 1 218 ? -4.182 -3.455 -23.431 1.00 96.00 218 ARG A CA 1
ATOM 1645 C C . ARG A 1 218 ? -4.892 -2.152 -23.750 1.00 96.00 218 ARG A C 1
ATOM 1647 O O . ARG A 1 218 ? -6.105 -2.132 -23.931 1.00 96.00 218 ARG A O 1
ATOM 1654 N N . THR A 1 219 ? -4.110 -1.093 -23.885 1.00 95.75 219 THR A N 1
ATOM 1655 C CA . THR A 1 219 ? -4.560 0.188 -24.431 1.00 95.75 219 THR A CA 1
ATOM 1656 C C . THR A 1 219 ? -3.632 0.647 -25.548 1.00 95.75 219 THR A C 1
ATOM 1658 O O . THR A 1 219 ? -2.458 0.255 -25.598 1.00 95.75 219 THR A O 1
ATOM 1661 N N . ASP A 1 220 ? -4.159 1.470 -26.450 1.00 95.62 220 ASP A N 1
ATOM 1662 C CA . ASP A 1 220 ? -3.358 2.099 -27.490 1.00 95.62 220 ASP A CA 1
ATOM 1663 C C . ASP A 1 220 ? -2.495 3.214 -26.886 1.00 95.62 220 ASP A C 1
ATOM 1665 O O . ASP A 1 220 ? -2.992 4.132 -26.234 1.00 95.62 220 ASP A O 1
ATOM 1669 N N . LEU A 1 221 ? -1.186 3.131 -27.118 1.00 96.19 221 LEU A N 1
ATOM 1670 C CA . LEU A 1 221 ? -0.218 4.117 -26.646 1.00 96.19 221 LEU A CA 1
ATOM 1671 C C . LEU A 1 221 ? 0.073 5.209 -27.690 1.00 96.19 221 LEU A C 1
ATOM 1673 O O . LEU A 1 221 ? 0.863 6.111 -27.414 1.00 96.19 221 LEU A O 1
ATOM 1677 N N . SER A 1 222 ? -0.565 5.171 -28.866 1.00 95.31 222 SER A N 1
ATOM 1678 C CA . SER A 1 222 ? -0.319 6.125 -29.956 1.00 95.31 222 SER A CA 1
ATOM 1679 C C . SER A 1 222 ? -0.615 7.587 -29.596 1.00 95.31 222 SER A C 1
ATOM 1681 O O . SER A 1 222 ? -0.017 8.493 -30.177 1.00 95.31 222 SER A O 1
ATOM 1683 N N . GLY A 1 223 ? -1.468 7.824 -28.592 1.00 93.88 223 GLY A N 1
ATOM 1684 C CA . GLY A 1 223 ? -1.736 9.154 -28.036 1.00 93.88 223 GLY A CA 1
ATOM 1685 C C . GLY A 1 223 ? -0.560 9.770 -27.264 1.00 93.88 223 GLY A C 1
ATOM 1686 O O . GLY A 1 223 ? -0.546 10.979 -27.027 1.00 93.88 223 GLY A O 1
ATOM 1687 N N . TYR A 1 224 ? 0.449 8.974 -26.894 1.00 96.81 224 TYR A N 1
ATOM 1688 C CA . TYR A 1 224 ? 1.647 9.457 -26.213 1.00 96.81 224 TYR A CA 1
ATOM 1689 C C . TYR A 1 224 ? 2.739 9.820 -27.219 1.00 96.81 224 TYR A C 1
ATOM 1691 O O . TYR A 1 224 ? 3.252 8.986 -27.962 1.00 96.81 224 TYR A O 1
ATOM 1699 N N . THR A 1 225 ? 3.155 11.083 -27.196 1.00 97.31 225 THR A N 1
ATOM 1700 C CA . THR A 1 225 ? 4.140 11.650 -28.132 1.00 97.31 225 THR A CA 1
ATOM 1701 C C . THR A 1 225 ? 5.520 10.997 -28.046 1.00 97.31 225 THR A C 1
ATOM 1703 O O . THR A 1 225 ? 6.292 11.038 -29.002 1.00 97.31 225 THR A O 1
ATOM 1706 N N . ASP A 1 226 ? 5.840 10.373 -26.914 1.00 97.38 226 ASP A N 1
ATOM 1707 C CA . ASP A 1 226 ? 7.111 9.714 -26.652 1.00 97.38 226 ASP A CA 1
ATOM 1708 C C . ASP A 1 226 ? 7.024 8.183 -26.636 1.00 97.38 226 ASP A C 1
ATOM 1710 O O . ASP A 1 226 ? 7.999 7.537 -26.248 1.00 97.38 226 ASP A O 1
ATOM 1714 N N . GLN A 1 227 ? 5.925 7.586 -27.123 1.00 95.56 227 GLN A N 1
ATOM 1715 C CA . GLN A 1 227 ? 5.789 6.124 -27.189 1.00 95.56 227 GLN A CA 1
ATOM 1716 C C . GLN A 1 227 ? 6.940 5.452 -27.954 1.00 95.56 227 GLN A C 1
ATOM 1718 O O . GLN A 1 227 ? 7.365 4.359 -27.601 1.00 95.56 227 GLN A O 1
ATOM 1723 N N . ALA A 1 228 ? 7.512 6.130 -28.956 1.00 96.06 228 ALA A N 1
ATOM 1724 C CA . ALA A 1 228 ? 8.627 5.616 -29.749 1.00 96.06 228 ALA A CA 1
ATOM 1725 C C . ALA A 1 228 ? 9.934 5.478 -28.943 1.00 96.06 228 ALA A C 1
ATOM 1727 O O . ALA A 1 228 ? 10.879 4.852 -29.414 1.00 96.06 228 ALA A O 1
ATOM 1728 N N . LYS A 1 229 ? 10.004 6.059 -27.735 1.00 97.19 229 LYS A N 1
ATOM 1729 C CA . LYS A 1 229 ? 11.122 5.883 -26.795 1.00 97.19 229 LYS A CA 1
ATOM 1730 C C . LYS A 1 229 ? 10.971 4.635 -25.919 1.00 97.19 229 LYS A C 1
ATOM 1732 O O . LYS A 1 229 ? 11.899 4.327 -25.175 1.00 97.19 229 LYS A O 1
ATOM 1737 N N . LEU A 1 230 ? 9.826 3.944 -25.959 1.00 96.81 230 LEU A N 1
ATOM 1738 C CA . LEU A 1 230 ? 9.661 2.664 -25.274 1.00 96.81 230 LEU A CA 1
ATOM 1739 C C . LEU A 1 230 ? 10.553 1.614 -25.921 1.00 96.81 230 LEU A C 1
ATOM 1741 O O . LEU A 1 230 ? 10.566 1.433 -27.138 1.00 96.81 230 LEU A O 1
ATOM 1745 N N . SER A 1 231 ? 11.256 0.870 -25.080 1.00 96.44 231 SER A N 1
ATOM 1746 C CA . SER A 1 231 ? 11.958 -0.324 -25.529 1.00 96.44 231 SER A CA 1
ATOM 1747 C C . SER A 1 231 ? 10.941 -1.403 -25.903 1.00 96.44 231 SER A C 1
ATOM 1749 O O . SER A 1 231 ? 9.942 -1.572 -25.205 1.00 96.44 231 SER A O 1
ATOM 1751 N N . GLY A 1 232 ? 11.214 -2.190 -26.949 1.00 96.50 232 GLY A N 1
ATOM 1752 C CA . GLY A 1 232 ? 10.277 -3.222 -27.420 1.00 96.50 232 GLY A CA 1
ATOM 1753 C C . GLY A 1 232 ? 9.891 -4.256 -26.353 1.00 96.50 232 GLY A C 1
ATOM 1754 O O . GLY A 1 232 ? 8.755 -4.721 -26.328 1.00 96.50 232 GLY A O 1
ATOM 1755 N N . TYR A 1 233 ? 10.796 -4.565 -25.415 1.00 94.69 233 TYR A N 1
ATOM 1756 C CA . TYR A 1 233 ? 10.496 -5.468 -24.295 1.00 94.69 233 TYR A CA 1
ATOM 1757 C C . TYR A 1 233 ? 9.457 -4.895 -23.314 1.00 94.69 233 TYR A C 1
ATOM 1759 O O . TYR A 1 233 ? 8.803 -5.660 -22.610 1.00 94.69 233 TYR A O 1
ATOM 1767 N N . ALA A 1 234 ? 9.316 -3.568 -23.249 1.00 97.06 234 ALA A N 1
ATOM 1768 C CA . ALA A 1 234 ? 8.454 -2.872 -22.299 1.00 97.06 234 ALA A CA 1
ATOM 1769 C C . ALA A 1 234 ? 7.095 -2.484 -22.894 1.00 97.06 234 ALA A C 1
ATOM 1771 O O . ALA A 1 234 ? 6.200 -2.099 -22.148 1.00 97.06 234 ALA A O 1
ATOM 1772 N N . THR A 1 235 ? 6.908 -2.579 -24.215 1.00 96.56 235 THR A N 1
ATOM 1773 C CA . THR A 1 235 ? 5.685 -2.125 -24.897 1.00 96.56 235 THR A CA 1
ATOM 1774 C C . THR A 1 235 ? 4.426 -2.793 -24.342 1.00 96.56 235 THR A C 1
ATOM 1776 O O . THR A 1 235 ? 3.475 -2.103 -23.980 1.00 96.56 235 THR A O 1
ATOM 1779 N N . ASN A 1 236 ? 4.4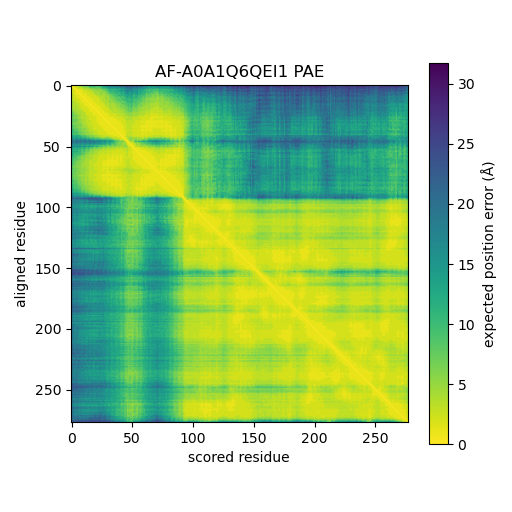34 -4.124 -24.208 1.00 96.88 236 ASN A N 1
ATOM 1780 C CA . ASN A 1 236 ? 3.288 -4.864 -23.670 1.00 96.88 236 ASN A CA 1
ATOM 1781 C C . ASN A 1 236 ? 3.021 -4.518 -22.203 1.00 96.88 236 ASN A C 1
ATOM 1783 O O . ASN A 1 236 ? 1.872 -4.301 -21.830 1.00 96.88 236 ASN A O 1
ATOM 1787 N N . ALA A 1 237 ? 4.080 -4.427 -21.398 1.00 97.62 237 ALA A N 1
ATOM 1788 C CA . ALA A 1 237 ? 3.975 -4.102 -19.983 1.00 97.62 237 ALA A CA 1
ATOM 1789 C C . ALA A 1 237 ? 3.440 -2.682 -19.759 1.00 97.62 237 ALA A C 1
ATOM 1791 O O . ALA A 1 237 ? 2.566 -2.481 -18.924 1.00 97.62 237 ALA A O 1
ATOM 1792 N N . MET A 1 238 ? 3.910 -1.705 -20.538 1.00 97.75 238 MET A N 1
ATOM 1793 C CA . MET A 1 238 ? 3.426 -0.328 -20.461 1.00 97.75 238 MET A CA 1
ATOM 1794 C C . MET A 1 238 ? 1.967 -0.221 -20.919 1.00 97.75 238 MET A C 1
ATOM 1796 O O . MET A 1 238 ? 1.164 0.407 -20.240 1.00 97.75 238 MET A O 1
ATOM 1800 N N . SER A 1 239 ? 1.600 -0.866 -22.032 1.00 97.25 239 SER A N 1
ATOM 1801 C CA . SER A 1 239 ? 0.213 -0.880 -22.522 1.00 97.25 239 SER A CA 1
ATOM 1802 C C . SER A 1 239 ? -0.740 -1.504 -21.498 1.00 97.25 239 SER A C 1
ATOM 1804 O O . SER A 1 239 ? -1.812 -0.962 -21.247 1.00 97.25 239 SER A O 1
ATOM 1806 N N . TRP A 1 240 ? -0.330 -2.600 -20.859 1.00 97.62 240 TRP A N 1
ATOM 1807 C CA . TRP A 1 240 ? -1.082 -3.211 -19.766 1.00 97.62 240 TRP A CA 1
ATOM 1808 C C . TRP A 1 240 ? -1.195 -2.298 -18.544 1.00 97.62 240 TRP A C 1
ATOM 1810 O O . TRP A 1 240 ? -2.298 -2.079 -18.053 1.00 97.62 240 TRP A O 1
ATOM 1820 N N . ALA A 1 241 ? -0.083 -1.721 -18.084 1.00 96.56 241 ALA A N 1
ATOM 1821 C CA . ALA A 1 241 ? -0.067 -0.894 -16.882 1.00 96.56 241 ALA A CA 1
ATOM 1822 C C . ALA A 1 241 ? -0.938 0.363 -17.028 1.00 96.56 241 ALA A C 1
ATOM 1824 O O . ALA A 1 241 ? -1.592 0.764 -16.070 1.00 96.56 241 ALA A O 1
ATOM 1825 N N . VAL A 1 242 ? -0.982 0.963 -18.223 1.00 95.94 242 VAL A N 1
ATOM 1826 C CA . VAL A 1 242 ? -1.873 2.101 -18.502 1.00 95.94 242 VAL A CA 1
ATOM 1827 C C . VAL A 1 242 ? -3.330 1.648 -18.604 1.00 95.94 242 VAL A C 1
ATOM 1829 O O . VAL A 1 242 ? -4.207 2.323 -18.074 1.00 95.94 242 VAL A O 1
ATOM 1832 N N . ALA A 1 243 ? -3.606 0.502 -19.236 1.00 95.31 243 ALA A N 1
ATOM 1833 C CA . ALA A 1 243 ? -4.966 -0.032 -19.346 1.00 95.31 243 ALA A CA 1
ATOM 1834 C C . ALA A 1 243 ? -5.589 -0.357 -17.979 1.00 95.31 243 ALA A C 1
ATOM 1836 O O . ALA A 1 243 ? -6.768 -0.093 -17.772 1.00 95.31 243 ALA A O 1
ATOM 1837 N N . GLN A 1 244 ? -4.785 -0.885 -17.055 1.00 94.00 244 GLN A N 1
ATOM 1838 C CA . GLN A 1 244 ? -5.188 -1.200 -15.682 1.00 94.00 244 GLN A CA 1
ATOM 1839 C C . GLN A 1 244 ? -5.153 0.019 -14.744 1.00 94.00 244 GLN A C 1
ATOM 1841 O O . GLN A 1 244 ? -5.402 -0.114 -13.554 1.00 94.00 244 GLN A O 1
ATOM 1846 N N . GLY A 1 245 ? -4.763 1.208 -15.219 1.00 93.19 245 GLY A N 1
ATOM 1847 C CA . GLY A 1 245 ? -4.625 2.394 -14.364 1.00 93.19 245 GLY A CA 1
ATOM 1848 C C . GLY A 1 245 ? -3.479 2.337 -13.340 1.00 93.19 245 GLY A C 1
ATOM 1849 O O . GLY A 1 245 ? -3.323 3.275 -12.564 1.00 93.19 245 GLY A O 1
ATOM 1850 N N . ILE A 1 246 ? -2.642 1.292 -13.372 1.00 94.06 246 ILE A N 1
ATOM 1851 C CA . ILE A 1 246 ? -1.471 1.101 -12.498 1.00 94.06 246 ILE A CA 1
ATOM 1852 C C . ILE A 1 246 ? -0.456 2.235 -12.692 1.00 94.06 246 ILE A C 1
ATOM 1854 O O . ILE A 1 246 ? 0.172 2.706 -11.743 1.00 94.06 246 ILE A O 1
ATOM 1858 N N . VAL A 1 247 ? -0.280 2.684 -13.939 1.00 92.38 247 VAL A N 1
ATOM 1859 C CA . VAL A 1 247 ? 0.551 3.843 -14.281 1.00 92.38 247 VAL A CA 1
ATOM 1860 C C . VAL A 1 247 ? -0.228 4.788 -15.179 1.00 92.38 247 VAL A C 1
ATOM 1862 O O . VAL A 1 247 ? -0.846 4.377 -16.153 1.00 92.38 247 VAL A O 1
ATOM 1865 N N . GLN A 1 248 ? -0.110 6.083 -14.901 1.00 87.69 248 GLN A N 1
ATOM 1866 C CA . GLN A 1 248 ? -0.581 7.148 -15.781 1.00 87.69 248 GLN A CA 1
ATOM 1867 C C . GLN A 1 248 ? 0.606 7.854 -16.448 1.00 87.69 248 GLN A C 1
ATOM 1869 O O . GLN A 1 248 ? 1.739 7.820 -15.946 1.00 87.69 248 GLN A O 1
ATOM 1874 N N . GLY A 1 249 ? 0.349 8.501 -17.587 1.00 87.00 249 GLY A N 1
ATOM 1875 C CA . GLY A 1 249 ? 1.326 9.387 -18.219 1.00 87.00 249 GLY A CA 1
ATOM 1876 C C . GLY A 1 249 ? 1.760 10.504 -17.266 1.00 87.00 249 GLY A C 1
ATOM 1877 O O . GLY A 1 249 ? 0.979 10.960 -16.436 1.00 87.00 249 GLY A O 1
ATOM 1878 N N . THR A 1 250 ? 3.009 10.959 -17.378 1.00 88.06 250 THR A N 1
ATOM 1879 C CA . THR A 1 250 ? 3.491 12.129 -16.620 1.00 88.06 250 THR A CA 1
ATOM 1880 C C . THR A 1 250 ? 2.792 13.415 -17.061 1.00 88.06 250 THR A C 1
ATOM 1882 O O . THR A 1 250 ? 2.728 14.385 -16.311 1.00 88.06 250 THR A O 1
ATOM 1885 N N . THR A 1 251 ? 2.244 13.407 -18.274 1.00 91.88 251 THR A N 1
ATOM 1886 C CA . THR A 1 251 ? 1.235 14.347 -18.759 1.00 91.88 251 THR A CA 1
ATOM 1887 C C . THR A 1 251 ? 0.186 13.570 -19.558 1.00 91.88 251 THR A C 1
ATOM 1889 O O . THR A 1 251 ? 0.347 12.374 -19.816 1.00 91.88 251 THR A O 1
ATOM 1892 N N . ALA A 1 252 ? -0.853 14.259 -20.036 1.00 91.19 252 ALA A N 1
ATOM 1893 C CA . ALA A 1 252 ? -1.856 13.672 -20.927 1.00 91.19 252 ALA A CA 1
ATOM 1894 C C . ALA A 1 252 ? -1.267 13.039 -22.208 1.00 91.19 252 ALA A C 1
ATOM 1896 O O . ALA A 1 252 ? -1.906 12.185 -22.811 1.00 91.19 252 ALA A O 1
ATOM 1897 N N . THR A 1 253 ? -0.063 13.444 -22.629 1.00 95.12 253 THR A N 1
ATOM 1898 C CA . THR A 1 253 ? 0.551 13.025 -23.901 1.00 95.12 253 THR A CA 1
ATOM 1899 C C . THR A 1 253 ? 1.996 12.538 -23.755 1.00 95.12 253 THR A C 1
ATOM 1901 O O . THR A 1 253 ? 2.700 12.424 -24.762 1.00 95.12 25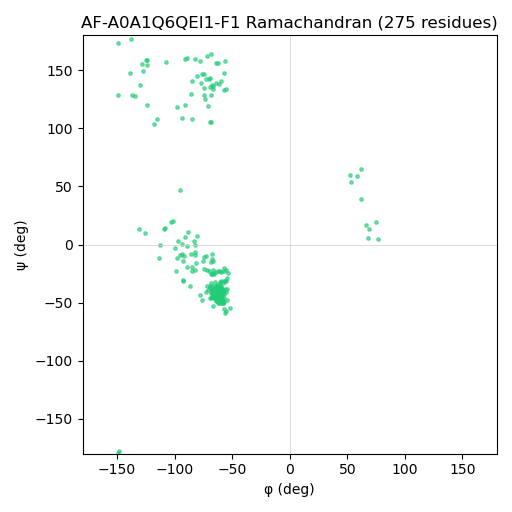3 THR A O 1
ATOM 1904 N N . THR A 1 254 ? 2.465 12.271 -22.531 1.00 96.56 254 THR A N 1
ATOM 1905 C CA . THR A 1 254 ? 3.852 11.851 -22.259 1.00 96.56 254 THR A CA 1
ATOM 1906 C C . THR A 1 254 ? 3.903 10.711 -21.240 1.00 96.56 254 THR A C 1
ATOM 1908 O O . THR A 1 254 ? 3.347 10.831 -20.152 1.00 96.56 254 THR A O 1
ATOM 1911 N N . LEU A 1 255 ? 4.608 9.619 -21.557 1.00 95.00 255 LEU A N 1
ATOM 1912 C CA . LEU A 1 255 ? 4.842 8.477 -20.654 1.00 95.00 255 LEU A CA 1
ATOM 1913 C C . LEU A 1 255 ? 6.147 8.596 -19.857 1.00 95.00 255 LEU A C 1
ATOM 1915 O O . LEU A 1 255 ? 6.239 8.082 -18.739 1.00 95.00 255 LEU A O 1
ATOM 1919 N N . ALA A 1 256 ? 7.157 9.240 -20.447 1.00 95.81 256 ALA A N 1
ATOM 1920 C CA . ALA A 1 256 ? 8.534 9.330 -19.973 1.00 95.81 256 ALA A CA 1
ATOM 1921 C C . ALA A 1 256 ? 9.184 7.956 -19.681 1.00 95.81 256 ALA A C 1
ATOM 1923 O O . ALA A 1 256 ? 9.730 7.751 -18.599 1.00 95.81 256 ALA A O 1
ATOM 1924 N N . PRO A 1 257 ? 9.191 6.993 -20.624 1.00 96.12 257 PRO A N 1
ATOM 1925 C CA . PRO A 1 257 ? 9.580 5.607 -20.338 1.00 96.12 257 PRO A CA 1
ATOM 1926 C C . PRO A 1 257 ? 11.018 5.454 -19.820 1.00 96.12 257 PRO A C 1
ATOM 1928 O O . PRO A 1 257 ? 11.290 4.578 -19.002 1.00 96.12 257 PRO A O 1
ATOM 1931 N N . GLY A 1 258 ? 11.929 6.323 -20.264 1.00 95.75 258 GLY A N 1
ATOM 1932 C CA . GLY A 1 258 ? 13.333 6.322 -19.850 1.00 95.75 258 GLY A CA 1
ATOM 1933 C C . GLY A 1 258 ? 13.648 7.161 -18.609 1.00 95.75 258 GLY A C 1
ATOM 1934 O O . GLY A 1 258 ? 14.812 7.207 -18.217 1.00 95.75 258 GLY A O 1
ATOM 1935 N N . SER A 1 259 ? 12.678 7.856 -17.998 1.00 95.56 259 SER A N 1
ATOM 1936 C CA . SER A 1 259 ? 12.956 8.594 -16.761 1.00 95.56 259 SER A CA 1
ATOM 1937 C C . SER A 1 259 ? 13.084 7.632 -15.584 1.00 95.56 259 SER A C 1
ATOM 1939 O O . SER A 1 259 ? 12.420 6.596 -15.536 1.00 95.56 259 SER A O 1
ATOM 1941 N N . TYR A 1 260 ? 13.951 7.969 -14.632 1.00 96.44 260 TYR A N 1
ATOM 1942 C CA . TYR A 1 260 ? 14.106 7.178 -13.415 1.00 96.44 260 TYR A CA 1
ATOM 1943 C C . TYR A 1 260 ? 12.871 7.308 -12.530 1.00 96.44 260 TYR A C 1
ATOM 1945 O O . TYR A 1 260 ? 12.380 8.418 -12.331 1.00 96.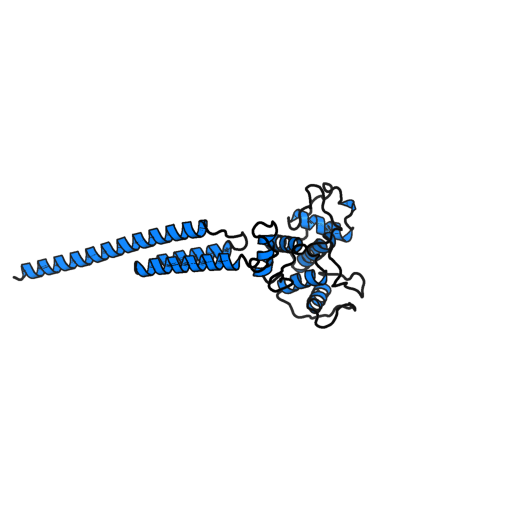44 260 TYR A O 1
ATOM 1953 N N . ALA A 1 261 ? 12.405 6.179 -12.003 1.00 93.81 261 ALA A N 1
ATOM 1954 C CA . ALA A 1 261 ? 11.314 6.134 -11.047 1.00 93.81 261 ALA A CA 1
ATOM 1955 C C . ALA A 1 261 ? 11.788 6.621 -9.672 1.00 93.81 261 ALA A C 1
ATOM 1957 O O . ALA A 1 261 ? 12.858 6.232 -9.184 1.00 93.81 261 ALA A O 1
ATOM 1958 N N . ARG A 1 262 ? 10.978 7.474 -9.051 1.00 95.12 262 ARG A N 1
ATOM 1959 C CA . ARG A 1 262 ? 11.176 7.967 -7.686 1.00 95.12 262 ARG A CA 1
ATOM 1960 C C . ARG A 1 262 ? 10.468 7.074 -6.673 1.00 95.12 262 ARG A C 1
ATOM 1962 O O . ARG A 1 262 ? 9.531 6.352 -7.014 1.00 95.12 262 ARG A O 1
ATOM 1969 N N . ARG A 1 263 ? 10.892 7.138 -5.411 1.00 96.38 263 ARG A N 1
ATOM 1970 C CA . ARG A 1 263 ? 10.292 6.362 -4.313 1.00 96.38 263 ARG A CA 1
ATOM 1971 C C . ARG A 1 263 ? 8.807 6.673 -4.117 1.00 96.38 263 ARG A C 1
ATOM 1973 O O . ARG A 1 263 ? 8.032 5.744 -3.927 1.00 96.38 263 ARG A O 1
ATOM 1980 N N . CYS A 1 264 ? 8.401 7.938 -4.228 1.00 94.50 264 CYS A N 1
ATOM 1981 C CA . CYS A 1 264 ? 6.990 8.334 -4.163 1.00 94.50 264 CYS A CA 1
ATOM 1982 C C . CYS A 1 264 ? 6.159 7.786 -5.331 1.00 94.50 264 CYS A C 1
ATOM 1984 O O . CYS A 1 264 ? 5.044 7.311 -5.136 1.00 94.50 264 CYS A O 1
ATOM 1986 N N . GLU A 1 265 ? 6.714 7.799 -6.546 1.00 93.56 265 GLU A N 1
ATOM 1987 C CA . GLU A 1 265 ? 6.051 7.234 -7.723 1.00 93.56 265 GLU A CA 1
ATOM 1988 C C . GLU A 1 265 ? 5.870 5.729 -7.570 1.00 93.56 265 GLU A C 1
ATOM 1990 O O . GLU A 1 265 ? 4.808 5.209 -7.885 1.00 93.56 265 GLU A O 1
ATOM 1995 N N . LEU A 1 266 ? 6.878 5.033 -7.049 1.00 93.44 266 LEU A N 1
ATOM 1996 C CA . LEU A 1 266 ? 6.781 3.603 -6.805 1.00 93.44 266 LEU A CA 1
ATOM 1997 C C . LEU A 1 266 ? 5.750 3.277 -5.716 1.00 93.44 266 LEU A C 1
ATOM 1999 O O . LEU A 1 266 ? 4.980 2.340 -5.901 1.00 93.44 266 LEU A O 1
ATOM 2003 N N . ALA A 1 267 ? 5.685 4.067 -4.640 1.00 94.62 267 ALA A N 1
ATOM 2004 C CA . ALA A 1 267 ? 4.647 3.925 -3.620 1.00 94.62 267 ALA A CA 1
ATOM 2005 C C . ALA A 1 267 ? 3.244 4.055 -4.231 1.00 94.62 267 ALA A C 1
ATOM 2007 O O . ALA A 1 267 ? 2.386 3.202 -4.010 1.00 94.62 267 ALA A O 1
ATOM 2008 N N . LYS A 1 268 ? 3.042 5.070 -5.087 1.00 93.50 268 LYS A N 1
ATOM 2009 C CA . LYS A 1 268 ? 1.775 5.266 -5.805 1.00 93.50 268 LYS A CA 1
ATOM 2010 C C . LYS A 1 268 ? 1.462 4.080 -6.706 1.00 93.50 268 LYS A C 1
ATOM 2012 O O . LYS A 1 268 ? 0.357 3.561 -6.644 1.00 93.50 268 LYS A O 1
ATOM 2017 N N . VAL A 1 269 ? 2.431 3.616 -7.493 1.00 94.19 269 VAL A N 1
ATOM 2018 C CA . VAL A 1 269 ? 2.219 2.481 -8.396 1.00 94.19 269 VAL A CA 1
ATOM 2019 C C . VAL A 1 269 ? 1.893 1.194 -7.636 1.00 94.19 269 VAL A C 1
ATOM 2021 O O . VAL A 1 269 ? 1.010 0.464 -8.070 1.00 94.19 269 VAL A O 1
ATOM 2024 N N . PHE A 1 270 ? 2.558 0.906 -6.516 1.00 92.88 270 PHE A N 1
ATOM 2025 C CA . PHE A 1 270 ? 2.232 -0.275 -5.712 1.00 92.88 270 PHE A CA 1
ATOM 2026 C C . PHE A 1 270 ? 0.847 -0.189 -5.084 1.00 92.88 270 PHE A C 1
ATOM 2028 O O . PHE A 1 270 ? 0.127 -1.182 -5.109 1.00 92.88 270 PHE A O 1
ATOM 2035 N N . MET A 1 271 ? 0.464 0.985 -4.578 1.00 92.00 271 MET A N 1
ATOM 2036 C CA . MET A 1 271 ? -0.888 1.205 -4.075 1.00 92.00 271 MET A CA 1
ATOM 2037 C C . MET A 1 271 ? -1.932 0.963 -5.173 1.00 92.00 271 MET A C 1
ATOM 2039 O O . MET A 1 271 ? -2.880 0.223 -4.946 1.00 92.00 271 MET A O 1
ATOM 2043 N N . GLU A 1 272 ? -1.752 1.525 -6.373 1.00 92.88 272 GLU A N 1
ATOM 2044 C CA . GLU A 1 272 ? -2.695 1.293 -7.478 1.00 92.88 272 GLU A CA 1
ATOM 2045 C C . GLU A 1 272 ? -2.686 -0.165 -7.950 1.00 92.88 272 GLU A C 1
ATOM 2047 O O . GLU A 1 272 ? -3.739 -0.733 -8.209 1.00 92.88 272 GLU A O 1
ATOM 2052 N N . PHE A 1 273 ? -1.516 -0.802 -8.028 1.00 91.69 273 PHE A N 1
ATOM 2053 C CA . PHE A 1 273 ? -1.409 -2.211 -8.403 1.00 91.69 273 PHE A CA 1
ATOM 2054 C C . PHE A 1 273 ? -2.173 -3.117 -7.434 1.00 91.69 273 PHE A C 1
ATOM 2056 O O . PHE A 1 273 ? -2.899 -3.997 -7.880 1.00 91.69 273 PHE A O 1
ATOM 2063 N N . LEU A 1 274 ? -2.044 -2.876 -6.128 1.00 86.50 274 LEU A N 1
ATOM 2064 C CA . LEU A 1 274 ? -2.707 -3.665 -5.091 1.00 86.50 274 LEU A CA 1
ATOM 2065 C C . LEU A 1 274 ? -4.218 -3.423 -5.001 1.00 86.50 274 LEU A C 1
ATOM 2067 O O . LEU A 1 274 ? -4.932 -4.301 -4.538 1.00 86.50 274 LEU A O 1
ATOM 2071 N N . LYS A 1 275 ? -4.718 -2.280 -5.481 1.00 84.06 275 LYS A N 1
ATOM 2072 C CA . LYS A 1 275 ? -6.164 -2.022 -5.607 1.00 84.06 275 LYS A CA 1
ATOM 2073 C C . LYS A 1 275 ? -6.820 -2.769 -6.776 1.00 84.06 275 LYS A C 1
ATOM 2075 O O . LYS A 1 275 ? -8.039 -2.899 -6.797 1.00 84.06 275 LYS A O 1
ATOM 2080 N N . GLN A 1 276 ? -6.039 -3.192 -7.771 1.00 75.38 276 GLN A N 1
ATOM 2081 C CA . GLN A 1 276 ? -6.540 -3.792 -9.016 1.00 75.38 276 GLN A CA 1
ATOM 2082 C C . GLN A 1 276 ? -6.558 -5.329 -8.993 1.00 75.38 276 GLN A C 1
ATOM 2084 O O . GLN A 1 276 ? -7.057 -5.936 -9.943 1.00 75.38 276 GLN A O 1
ATOM 2089 N N . VAL A 1 277 ? -5.970 -5.957 -7.969 1.00 65.44 277 VAL A N 1
ATOM 2090 C CA . VAL A 1 277 ? -5.733 -7.411 -7.896 1.00 65.44 277 VAL A CA 1
ATOM 2091 C C . VAL A 1 277 ? -6.499 -8.079 -6.769 1.00 65.44 277 VAL A C 1
ATOM 2093 O O . VAL A 1 277 ? -6.760 -7.411 -5.748 1.00 65.44 277 VAL A O 1
#

pLDDT: mean 92.69, std 6.42, range [65.25, 98.56]

Solvent-accessible surface area (backbone atoms only — not comparable to full-atom values): 14819 Å² total; per-residue (Å²): 110,70,66,61,53,52,55,51,52,52,52,51,52,52,49,52,52,50,48,54,51,49,53,53,52,52,33,52,52,43,37,54,51,42,52,52,52,51,52,53,50,58,72,67,50,81,66,59,79,93,40,48,65,62,44,48,52,33,51,53,54,23,49,52,43,27,72,66,36,88,43,57,66,47,22,53,51,26,44,51,53,27,50,54,45,44,51,51,48,45,56,58,52,47,56,42,70,60,18,84,71,55,52,90,84,42,93,41,34,68,23,45,13,50,30,41,67,71,61,41,50,75,52,82,45,91,45,33,54,55,42,83,40,71,32,28,42,23,58,57,37,30,28,55,28,45,73,64,68,61,66,84,74,89,49,82,55,73,45,73,70,62,59,87,93,42,89,30,41,65,24,47,17,44,32,40,70,62,61,28,48,77,49,83,43,87,45,36,56,53,45,79,42,70,29,24,42,36,53,50,35,33,36,50,44,32,40,36,50,66,73,66,46,91,78,74,56,68,45,86,54,81,71,25,80,49,51,86,66,48,53,80,88,24,48,65,25,46,24,25,30,45,52,70,59,30,43,74,51,83,43,99,41,32,60,57,37,78,42,68,33,26,41,33,58,48,26,38,31,51,50,42,45,60,74,74,106

Nearest PDB structures (foldseek):
  3pyw-assembly1_A  TM=8.609E-01  e=2.276E-07  Bacillus anthracis
  6bt4-assembly1_A  TM=8.669E-01  e=3.568E-06  Bacillus anthracis
  4w8k-assembly1_A  TM=3.334E-01  e=2.409E+00  Vibrio phage ICP1_2005_A